Protein AF-W8WYP1-F1 (afdb_monomer)

Organism: Castellaniella defragrans (strain DSM 12143 / CCUG 39792 / 65Phen) (NCBI:txid1437824)

Foldseek 3Di:
DDDPPQPQLLVLLVVLLVVLLVLLVCLLDPHDRQLVVNVLSCVFLVVLSVCLCLVAQLVQLLVLDDDPVSVVSCVLSVVLVVLVVVLVVLCVPQQNVLSVVVNVVVVVCVPDVDDDDDDVVVVVNVVSSVSSNVSSVSSNVSSCSCSPPRSVSSVVRHDPVSSVVSSVSSVSSVVRD

Sequence (177 aa):
MSSPSSPDPLARLQAVHAGTRRRLQALAGAEASDPRAAIAWIEGPARIAHDILEQRLFPALIESMAGSDAVCLKGMTGGLARGRADLDRRWRQAVRPALEERADAAGRDARDARDTRGARDAHEACDAHETLAAWTGDYLDWLTRADEELLPMAARLLDDAALDELTADCARLDGAA

Secondary structure (DSSP, 8-state):
--PPPPPPHHHHHHHHHHHHHHHHHHHHSSS---HHHHHHHIIIIIHHHHHHIIIIIHHHHHHT--THHHHHHHHHHHHHHHHHHHHHHHIIIIIHHHHHHHHHHHHHHTT-------HHHHHHHHHHHHHHHHHHHHHHHHHHHIIIIIHHHHHHH--HHHHHHHHHHHGGGTTT-

Structure (mmCIF, N/CA/C/O backbone):
data_AF-W8WYP1-F1
#
_entry.id   AF-W8WYP1-F1
#
loop_
_atom_site.group_PDB
_atom_site.id
_atom_site.type_symbol
_atom_site.label_atom_id
_atom_site.label_alt_id
_atom_site.label_comp_id
_atom_site.label_asym_id
_atom_site.label_entity_id
_atom_site.label_seq_id
_atom_site.pdbx_PDB_ins_code
_atom_site.Cartn_x
_atom_site.Cartn_y
_atom_site.Cartn_z
_atom_site.occupancy
_atom_site.B_iso_or_equiv
_atom_site.auth_seq_id
_atom_site.auth_comp_id
_atom_site.auth_asym_id
_atom_site.auth_atom_id
_atom_site.pdbx_PDB_model_num
ATOM 1 N N . MET A 1 1 ? -7.651 -27.705 23.452 1.00 34.62 1 MET A N 1
ATOM 2 C CA . MET A 1 1 ? -7.021 -27.677 22.118 1.00 34.62 1 MET A CA 1
ATOM 3 C C . MET A 1 1 ? -6.821 -26.214 21.792 1.00 34.62 1 MET A C 1
ATOM 5 O O . MET A 1 1 ? -7.809 -25.536 21.560 1.00 34.62 1 MET A O 1
ATOM 9 N N . SER A 1 2 ? -5.601 -25.701 21.932 1.00 36.88 2 SER A N 1
ATOM 10 C CA . SER A 1 2 ? -5.310 -24.313 21.573 1.00 36.88 2 SER A CA 1
ATOM 11 C C . SER A 1 2 ? -5.341 -24.227 20.054 1.00 36.88 2 SER A C 1
ATOM 13 O O . SER A 1 2 ? -4.515 -24.860 19.396 1.00 36.88 2 SER A O 1
ATOM 15 N N . SER A 1 3 ? -6.329 -23.527 19.498 1.00 39.25 3 SER A N 1
ATOM 16 C CA . SER A 1 3 ? -6.280 -23.107 18.098 1.00 39.25 3 SER A CA 1
ATOM 17 C C . SER A 1 3 ? -4.951 -22.379 17.869 1.00 39.25 3 SER A C 1
ATOM 19 O O . SER A 1 3 ? -4.508 -21.677 18.784 1.00 39.25 3 SER A O 1
ATOM 21 N N . PRO A 1 4 ? -4.278 -22.550 16.717 1.00 44.22 4 PRO A N 1
ATOM 22 C CA . PRO A 1 4 ? -3.145 -21.694 16.399 1.00 44.22 4 PRO A CA 1
ATOM 23 C C . PRO A 1 4 ? -3.643 -20.251 16.487 1.00 44.22 4 PRO A C 1
ATOM 25 O O . PRO A 1 4 ? -4.625 -19.911 15.828 1.00 44.22 4 PRO A O 1
ATOM 28 N N . SER A 1 5 ? -3.039 -19.449 17.367 1.00 55.94 5 SER A N 1
ATOM 29 C CA . SER A 1 5 ? -3.351 -18.028 17.468 1.00 55.94 5 SER A CA 1
ATOM 30 C C . SER A 1 5 ? -3.227 -17.443 16.068 1.00 55.94 5 SER A C 1
ATOM 32 O O . SER A 1 5 ? -2.165 -17.566 15.450 1.00 55.94 5 SER A O 1
ATOM 34 N N . SER A 1 6 ? -4.320 -16.897 15.540 1.00 60.56 6 SER A N 1
ATOM 35 C CA . SER A 1 6 ? -4.295 -16.201 14.259 1.00 60.56 6 SER A CA 1
ATOM 36 C C . SER A 1 6 ? -3.165 -15.164 14.279 1.00 60.56 6 SER A C 1
ATOM 38 O O . SER A 1 6 ? -2.930 -14.551 15.324 1.00 60.56 6 SER A O 1
ATOM 40 N N . PRO A 1 7 ? -2.410 -15.004 13.178 1.00 71.50 7 PRO A N 1
ATOM 41 C CA . PRO A 1 7 ? -1.297 -14.066 13.150 1.00 71.50 7 PRO A CA 1
ATOM 42 C C . PRO A 1 7 ? -1.803 -12.649 13.433 1.00 71.50 7 PRO A C 1
ATOM 44 O O . PRO A 1 7 ? -2.830 -12.251 12.886 1.00 71.50 7 PRO A O 1
ATOM 47 N N . ASP A 1 8 ? -1.064 -11.909 14.265 1.00 89.75 8 ASP A N 1
ATOM 48 C CA . ASP A 1 8 ? -1.357 -10.517 14.621 1.00 89.75 8 ASP A CA 1
ATOM 49 C C . ASP A 1 8 ? -1.649 -9.687 13.351 1.00 89.75 8 ASP A C 1
ATOM 51 O O . ASP A 1 8 ? -0.794 -9.614 12.452 1.00 89.75 8 ASP A O 1
ATOM 55 N N . PRO A 1 9 ? -2.845 -9.078 13.240 1.00 93.50 9 PRO A N 1
ATOM 56 C CA . PRO A 1 9 ? -3.259 -8.365 12.038 1.00 93.50 9 PRO A CA 1
ATOM 57 C C . PRO A 1 9 ? -2.384 -7.143 11.749 1.00 93.50 9 PRO A C 1
ATOM 59 O O . PRO A 1 9 ? -2.126 -6.837 10.583 1.00 93.50 9 PRO A O 1
ATOM 62 N N . LEU A 1 10 ? -1.876 -6.464 12.781 1.00 94.81 10 LEU A N 1
ATOM 63 C CA . LEU A 1 10 ? -1.006 -5.303 12.606 1.00 94.81 10 LEU A CA 1
ATOM 64 C C . LEU A 1 10 ? 0.360 -5.742 12.074 1.00 94.81 10 LEU A C 1
ATOM 66 O O . LEU A 1 10 ? 0.845 -5.182 11.089 1.00 94.81 10 LEU A O 1
ATOM 70 N N . ALA A 1 11 ? 0.930 -6.809 12.640 1.00 94.00 11 ALA A N 1
ATOM 71 C CA . ALA A 1 11 ? 2.164 -7.409 12.133 1.00 94.00 11 ALA A CA 1
ATOM 72 C C . ALA A 1 11 ? 2.012 -7.895 10.680 1.00 94.00 11 ALA A C 1
ATOM 74 O O . ALA A 1 11 ? 2.938 -7.795 9.869 1.00 94.00 11 ALA A O 1
ATOM 75 N N . ARG A 1 12 ? 0.827 -8.392 10.317 1.00 94.19 12 ARG A N 1
ATOM 76 C CA . ARG A 1 12 ? 0.519 -8.835 8.956 1.00 94.19 12 ARG A CA 1
ATOM 77 C C . ARG A 1 12 ? 0.463 -7.677 7.956 1.00 94.19 12 ARG A C 1
ATOM 79 O O . ARG A 1 12 ? 1.039 -7.794 6.873 1.00 94.19 12 ARG A O 1
ATOM 86 N N . LEU A 1 13 ? -0.154 -6.553 8.318 1.00 96.12 13 LEU A N 1
ATOM 87 C CA . LEU A 1 13 ? -0.128 -5.331 7.504 1.00 96.12 13 LEU A CA 1
ATOM 88 C C . LEU A 1 13 ? 1.309 -4.809 7.334 1.00 96.12 13 LEU A C 1
ATOM 90 O O . LEU A 1 13 ? 1.740 -4.551 6.208 1.00 96.12 13 LEU A O 1
ATOM 94 N N . GLN A 1 14 ? 2.093 -4.777 8.417 1.00 96.00 14 GLN A N 1
ATOM 95 C CA . GLN A 1 14 ? 3.515 -4.407 8.373 1.00 96.00 14 GLN A CA 1
ATOM 96 C C . GLN A 1 14 ? 4.331 -5.327 7.456 1.00 96.00 14 GLN A C 1
ATOM 98 O O . GLN A 1 14 ? 5.209 -4.863 6.726 1.00 96.00 14 GLN A O 1
ATOM 103 N N . ALA A 1 15 ? 4.039 -6.630 7.432 1.00 95.81 15 ALA A N 1
ATOM 104 C CA . ALA A 1 15 ? 4.708 -7.566 6.532 1.00 95.81 15 ALA A CA 1
ATOM 105 C C . ALA A 1 15 ? 4.433 -7.241 5.052 1.00 95.81 15 ALA A C 1
ATOM 107 O O . ALA A 1 15 ? 5.354 -7.290 4.226 1.00 95.81 15 ALA A O 1
ATOM 108 N N . VAL A 1 16 ? 3.200 -6.848 4.708 1.00 97.00 16 VAL A N 1
ATOM 109 C CA . VAL A 1 16 ? 2.857 -6.387 3.351 1.00 97.00 16 VAL A CA 1
ATOM 110 C C . VAL A 1 16 ? 3.542 -5.058 3.034 1.00 97.00 16 VAL A C 1
ATOM 112 O O . VAL A 1 16 ? 4.088 -4.906 1.937 1.00 97.00 16 VAL A O 1
ATOM 115 N N . HIS A 1 17 ? 3.599 -4.118 3.980 1.00 97.38 17 HIS A N 1
ATOM 116 C CA . HIS A 1 17 ? 4.326 -2.856 3.816 1.00 97.38 17 HIS A CA 1
ATOM 117 C C . HIS A 1 17 ? 5.822 -3.088 3.577 1.00 97.38 17 HIS A C 1
ATOM 119 O O . HIS A 1 17 ? 6.388 -2.545 2.628 1.00 97.38 17 HIS A O 1
ATOM 125 N N . ALA A 1 18 ? 6.455 -3.980 4.341 1.00 96.62 18 ALA A N 1
ATOM 126 C CA . ALA A 1 18 ? 7.845 -4.379 4.137 1.00 96.62 18 ALA A CA 1
ATOM 127 C C . ALA A 1 18 ? 8.060 -5.046 2.766 1.00 96.62 18 ALA A C 1
ATOM 129 O O . ALA A 1 18 ? 9.025 -4.739 2.063 1.00 96.62 18 ALA A O 1
ATOM 130 N N . GLY A 1 19 ? 7.149 -5.932 2.352 1.00 95.75 19 GLY A N 1
ATOM 131 C CA . GLY A 1 19 ? 7.174 -6.551 1.025 1.00 95.75 19 GLY A CA 1
ATOM 132 C C . GLY A 1 19 ? 6.999 -5.549 -0.119 1.00 95.75 19 GLY A C 1
ATOM 133 O O . GLY A 1 19 ? 7.619 -5.713 -1.172 1.00 95.75 19 GLY A O 1
ATOM 134 N N . THR A 1 20 ? 6.201 -4.505 0.103 1.00 96.69 20 THR A N 1
ATOM 135 C CA . THR A 1 20 ? 5.990 -3.400 -0.838 1.00 96.69 20 THR A CA 1
ATOM 136 C C . THR A 1 20 ? 7.233 -2.523 -0.926 1.00 96.69 20 THR A C 1
ATOM 138 O O . THR A 1 20 ? 7.743 -2.310 -2.021 1.00 96.69 20 THR A O 1
ATOM 141 N N . ARG A 1 21 ? 7.798 -2.113 0.216 1.00 95.94 21 ARG A N 1
ATOM 142 C CA . ARG A 1 21 ? 9.035 -1.325 0.310 1.00 95.94 21 ARG A CA 1
ATOM 143 C C . ARG A 1 21 ? 10.189 -1.979 -0.449 1.00 95.94 21 ARG A C 1
ATOM 145 O O . ARG A 1 21 ? 10.797 -1.321 -1.286 1.00 95.94 21 ARG A O 1
ATOM 152 N N . ARG A 1 22 ? 10.427 -3.282 -0.245 1.00 93.88 22 ARG A N 1
ATOM 153 C CA . ARG A 1 22 ? 11.475 -4.026 -0.975 1.00 93.88 22 ARG A CA 1
ATOM 154 C C . ARG A 1 22 ? 11.289 -3.969 -2.493 1.00 93.88 22 ARG A C 1
ATOM 156 O O . ARG A 1 22 ? 12.248 -3.747 -3.221 1.00 93.88 22 ARG A O 1
ATOM 163 N N . ARG A 1 23 ? 10.058 -4.155 -2.978 1.00 93.06 23 ARG A N 1
ATOM 164 C CA . ARG A 1 23 ? 9.757 -4.135 -4.420 1.00 93.06 23 ARG A CA 1
ATOM 165 C C . ARG A 1 23 ? 9.889 -2.743 -5.020 1.00 93.06 23 ARG A C 1
ATOM 167 O O . ARG A 1 23 ? 10.435 -2.608 -6.107 1.00 93.06 23 ARG A O 1
ATOM 174 N N . LEU A 1 24 ? 9.427 -1.720 -4.308 1.00 92.38 24 LEU A N 1
ATOM 175 C CA . LEU A 1 24 ? 9.575 -0.327 -4.717 1.00 92.38 24 LEU A CA 1
ATOM 176 C C . LEU A 1 24 ? 11.049 0.087 -4.789 1.00 92.38 24 LEU A C 1
ATOM 178 O O . LEU A 1 24 ? 11.478 0.668 -5.779 1.00 92.38 24 LEU A O 1
ATOM 182 N N . GLN A 1 25 ? 11.851 -0.293 -3.793 1.00 90.31 25 GLN A N 1
ATOM 183 C CA . GLN A 1 25 ? 13.296 -0.057 -3.801 1.00 90.31 25 GLN A CA 1
ATOM 184 C C . GLN A 1 25 ? 13.986 -0.761 -4.978 1.00 90.31 25 GLN A C 1
ATOM 186 O O . GLN A 1 25 ? 14.809 -0.145 -5.649 1.00 90.31 25 GLN A O 1
ATOM 191 N N . ALA A 1 26 ? 13.600 -2.004 -5.287 1.00 88.25 26 ALA A N 1
ATOM 192 C CA . ALA A 1 26 ? 14.109 -2.716 -6.459 1.00 88.25 26 ALA A CA 1
ATOM 193 C C . ALA A 1 26 ? 13.690 -2.057 -7.790 1.00 88.25 26 ALA A C 1
ATOM 195 O O . ALA A 1 26 ? 14.453 -2.089 -8.747 1.00 88.25 26 ALA A O 1
ATOM 196 N N . LEU A 1 27 ? 12.499 -1.446 -7.866 1.00 83.31 27 LEU A N 1
ATOM 197 C CA . LEU A 1 27 ? 12.027 -0.723 -9.059 1.00 83.31 27 LEU A CA 1
ATOM 198 C C . LEU A 1 27 ? 12.742 0.612 -9.289 1.00 83.31 27 LEU A C 1
ATOM 200 O O . LEU A 1 27 ? 12.954 0.985 -10.444 1.00 83.31 27 LEU A O 1
ATOM 204 N N . ALA A 1 28 ? 13.053 1.335 -8.210 1.00 79.75 28 ALA A N 1
ATOM 205 C CA . ALA A 1 28 ? 13.766 2.611 -8.262 1.00 79.75 28 ALA A CA 1
ATOM 206 C C . ALA A 1 28 ? 15.282 2.432 -8.445 1.00 79.75 28 ALA A C 1
ATOM 208 O O . ALA A 1 28 ? 15.944 3.305 -9.003 1.00 79.75 28 ALA A O 1
ATOM 209 N N . GLY A 1 29 ? 15.836 1.310 -7.978 1.00 73.94 29 GLY A N 1
ATOM 210 C CA . GLY A 1 29 ? 17.233 0.949 -8.190 1.00 73.94 29 GLY A CA 1
ATOM 211 C C . GLY A 1 29 ? 17.525 0.438 -9.605 1.00 73.94 29 GLY A C 1
ATOM 212 O O . GLY A 1 29 ? 16.633 0.187 -10.411 1.00 73.94 29 GLY A O 1
ATOM 213 N N . ALA A 1 30 ? 18.810 0.223 -9.890 1.00 60.75 30 ALA A N 1
ATOM 214 C CA . ALA A 1 30 ? 19.270 -0.478 -11.094 1.00 60.75 30 ALA A CA 1
ATOM 215 C C . ALA A 1 30 ? 19.202 -2.015 -10.952 1.00 60.75 30 ALA A C 1
ATOM 217 O O . ALA A 1 30 ? 19.756 -2.739 -11.781 1.00 60.75 30 ALA A O 1
ATOM 218 N N . GLU A 1 31 ? 18.570 -2.524 -9.889 1.00 64.38 31 GLU A N 1
ATOM 219 C CA . GLU A 1 31 ? 18.334 -3.956 -9.743 1.00 64.38 31 GLU A CA 1
ATOM 220 C C . GLU A 1 31 ? 17.307 -4.430 -10.778 1.00 64.38 31 GLU A C 1
ATOM 222 O O . GLU A 1 31 ? 16.362 -3.722 -11.134 1.00 64.38 31 GLU A O 1
ATOM 227 N N . ALA A 1 32 ? 17.490 -5.654 -11.274 1.00 64.12 32 ALA A N 1
ATOM 228 C CA . ALA A 1 32 ? 16.557 -6.268 -12.207 1.00 64.12 32 ALA A CA 1
ATOM 229 C C . ALA A 1 32 ? 15.259 -6.648 -11.474 1.00 64.12 32 ALA A C 1
ATOM 231 O O . ALA A 1 32 ? 15.098 -7.769 -10.998 1.00 64.12 32 ALA A O 1
ATOM 232 N N . SER A 1 33 ? 14.335 -5.698 -11.371 1.00 77.12 33 SER A N 1
ATOM 233 C CA . SER A 1 33 ? 12.962 -5.950 -10.940 1.00 77.12 33 SER A CA 1
ATOM 234 C C . SER A 1 33 ? 12.113 -6.376 -12.139 1.00 77.12 33 SER A C 1
ATOM 236 O O . SER A 1 33 ? 12.155 -5.717 -13.178 1.00 77.12 33 SER A O 1
ATOM 238 N N . ASP A 1 34 ? 11.339 -7.459 -12.005 1.00 87.44 34 ASP A N 1
ATOM 239 C CA . ASP A 1 34 ? 10.324 -7.838 -12.995 1.00 87.44 34 ASP A CA 1
ATOM 240 C C . ASP A 1 34 ? 9.147 -6.844 -12.925 1.00 87.44 34 ASP A C 1
ATOM 242 O O . ASP A 1 34 ? 8.397 -6.855 -11.937 1.00 87.44 34 ASP A O 1
ATOM 246 N N . PRO A 1 35 ? 8.936 -5.998 -13.957 1.00 88.81 35 PRO A N 1
ATOM 247 C CA . PRO A 1 35 ? 7.865 -5.009 -13.939 1.00 88.81 35 PRO A CA 1
ATOM 248 C C . PRO A 1 35 ? 6.474 -5.648 -13.819 1.00 88.81 35 PRO A C 1
ATOM 250 O O . PRO A 1 35 ? 5.583 -5.053 -13.214 1.00 88.81 35 PRO A O 1
ATOM 253 N N . ARG A 1 36 ? 6.273 -6.874 -14.329 1.00 91.25 36 ARG A N 1
ATOM 254 C CA . ARG A 1 36 ? 4.976 -7.567 -14.232 1.00 91.25 36 ARG A CA 1
ATOM 255 C C . ARG A 1 36 ? 4.698 -8.039 -12.812 1.00 91.25 36 ARG A C 1
ATOM 257 O O . ARG A 1 36 ? 3.593 -7.833 -12.312 1.00 91.25 36 ARG A O 1
ATOM 264 N N . ALA A 1 37 ? 5.696 -8.609 -12.139 1.00 91.88 37 ALA A N 1
ATOM 265 C CA . ALA A 1 37 ? 5.581 -8.978 -10.730 1.00 91.88 37 ALA A CA 1
ATOM 266 C C . ALA A 1 37 ? 5.333 -7.753 -9.832 1.00 91.88 37 ALA A C 1
ATOM 268 O O . ALA A 1 37 ? 4.557 -7.829 -8.877 1.00 91.88 37 ALA A O 1
ATOM 269 N N . ALA A 1 38 ? 5.956 -6.614 -10.146 1.00 92.00 38 ALA A N 1
ATOM 270 C CA . ALA A 1 38 ? 5.700 -5.350 -9.463 1.00 92.00 38 ALA A CA 1
ATOM 271 C C . ALA A 1 38 ? 4.249 -4.874 -9.632 1.00 92.00 38 ALA A C 1
ATOM 273 O O . ALA A 1 38 ? 3.595 -4.572 -8.633 1.00 92.00 38 ALA A O 1
ATOM 274 N N . ILE A 1 39 ? 3.733 -4.856 -10.866 1.00 94.69 39 ILE A N 1
ATOM 275 C CA . ILE A 1 39 ? 2.336 -4.494 -11.153 1.00 94.69 39 ILE A CA 1
ATOM 276 C C . ILE A 1 39 ? 1.379 -5.398 -10.371 1.00 94.69 39 ILE A C 1
ATOM 278 O O . ILE A 1 39 ? 0.529 -4.895 -9.636 1.00 94.69 39 ILE A O 1
ATOM 282 N N . ALA A 1 40 ? 1.558 -6.720 -10.457 1.00 95.50 40 ALA A N 1
ATOM 283 C CA . ALA A 1 40 ? 0.705 -7.683 -9.762 1.00 95.50 40 ALA A CA 1
ATOM 284 C C . ALA A 1 40 ? 0.706 -7.476 -8.237 1.00 95.50 40 ALA A C 1
ATOM 286 O O . ALA A 1 40 ? -0.345 -7.543 -7.599 1.00 95.50 40 ALA A O 1
ATOM 287 N N . TRP A 1 41 ? 1.864 -7.164 -7.644 1.00 95.88 41 TRP A N 1
ATOM 288 C CA . TRP A 1 41 ? 1.962 -6.890 -6.210 1.00 95.88 41 TRP A CA 1
ATOM 289 C C . TRP A 1 41 ? 1.225 -5.609 -5.794 1.00 95.88 41 TRP A C 1
ATOM 291 O O . TRP A 1 41 ? 0.514 -5.604 -4.786 1.00 95.88 41 TRP A O 1
ATOM 301 N N . ILE A 1 42 ? 1.394 -4.523 -6.559 1.00 95.94 42 ILE A N 1
ATOM 302 C CA . ILE A 1 42 ? 0.766 -3.227 -6.267 1.00 95.94 42 ILE A CA 1
ATOM 303 C C . ILE A 1 42 ? -0.759 -3.305 -6.426 1.00 95.94 42 ILE A C 1
ATOM 305 O O . ILE A 1 42 ? -1.490 -2.777 -5.589 1.00 95.94 42 ILE A O 1
ATOM 309 N N . GLU A 1 43 ? -1.251 -4.002 -7.453 1.00 96.19 43 GLU A N 1
ATOM 310 C CA . GLU A 1 43 ? -2.690 -4.140 -7.725 1.00 96.19 43 GLU A CA 1
ATOM 311 C C . GLU A 1 43 ? -3.387 -5.221 -6.877 1.00 96.19 43 GLU A C 1
ATOM 313 O O . GLU A 1 43 ? -4.619 -5.198 -6.745 1.00 96.19 43 GLU A O 1
ATOM 318 N N . GLY A 1 44 ? -2.614 -6.142 -6.295 1.00 96.31 44 GLY A N 1
ATOM 319 C CA . GLY A 1 44 ? -3.074 -7.222 -5.425 1.00 96.31 44 GLY A CA 1
ATOM 320 C C . GLY A 1 44 ? -2.775 -6.950 -3.943 1.00 96.31 44 GLY A C 1
ATOM 321 O O . GLY A 1 44 ? -3.453 -6.106 -3.349 1.00 96.31 44 GLY A O 1
ATOM 322 N N . PRO A 1 45 ? -1.792 -7.638 -3.323 1.00 96.50 45 PRO A N 1
ATOM 323 C CA . PRO A 1 45 ? -1.513 -7.555 -1.887 1.00 96.50 45 PRO A CA 1
ATOM 324 C C . PRO A 1 45 ? -1.422 -6.137 -1.322 1.00 96.50 45 PRO A C 1
ATOM 326 O O . PRO A 1 45 ? -2.026 -5.859 -0.287 1.00 96.50 45 PRO A O 1
ATOM 329 N N . ALA A 1 46 ? -0.701 -5.230 -1.992 1.00 96.94 46 ALA A N 1
ATOM 330 C CA . ALA A 1 46 ? -0.531 -3.871 -1.485 1.00 96.94 46 ALA A CA 1
ATOM 331 C C . ALA A 1 46 ? -1.863 -3.109 -1.473 1.00 96.94 46 ALA A C 1
ATOM 333 O O . ALA A 1 46 ? -2.204 -2.490 -0.469 1.00 96.94 46 ALA A O 1
ATOM 334 N N . ARG A 1 47 ? -2.653 -3.199 -2.551 1.00 96.50 47 ARG A N 1
ATOM 335 C CA . ARG A 1 47 ? -3.983 -2.581 -2.607 1.00 96.50 47 ARG A CA 1
ATOM 336 C C . ARG A 1 47 ? -4.922 -3.141 -1.542 1.00 96.50 47 ARG A C 1
ATOM 338 O O . ARG A 1 47 ? -5.583 -2.354 -0.878 1.00 96.50 47 ARG A O 1
ATOM 345 N N . ILE A 1 48 ? -4.937 -4.459 -1.337 1.00 96.94 48 ILE A N 1
ATOM 346 C CA . ILE A 1 48 ? -5.773 -5.086 -0.302 1.00 96.94 48 ILE A CA 1
ATOM 347 C C . ILE A 1 48 ? -5.386 -4.582 1.094 1.00 96.94 48 ILE A C 1
ATOM 349 O O . ILE A 1 48 ? -6.272 -4.273 1.886 1.00 96.94 48 ILE A O 1
ATOM 353 N N . ALA A 1 49 ? -4.088 -4.461 1.398 1.00 96.81 49 ALA A N 1
ATOM 354 C CA . ALA A 1 49 ? -3.637 -3.911 2.677 1.00 96.81 49 ALA A CA 1
ATOM 355 C C . ALA A 1 49 ? -4.111 -2.462 2.873 1.00 96.81 49 ALA A C 1
ATOM 357 O O . ALA A 1 49 ? -4.626 -2.127 3.9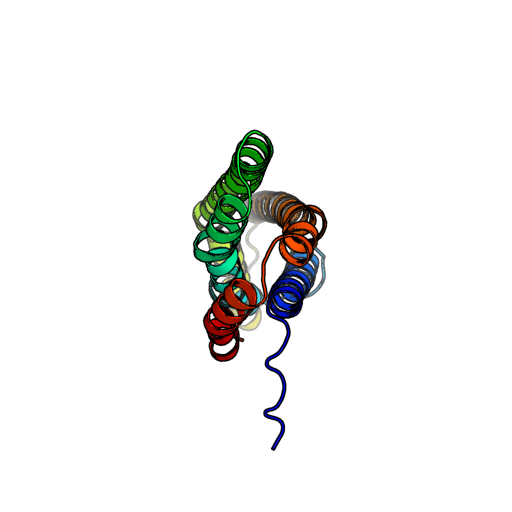36 1.00 96.81 49 ALA A O 1
ATOM 358 N N . HIS A 1 50 ? -4.031 -1.627 1.837 1.00 95.69 50 HIS A N 1
ATOM 359 C CA . HIS A 1 50 ? -4.521 -0.244 1.897 1.00 95.69 50 HIS A CA 1
ATOM 360 C C . HIS A 1 50 ? -6.033 -0.160 2.084 1.00 95.69 50 HIS A C 1
ATOM 362 O O . HIS A 1 50 ? -6.506 0.637 2.888 1.00 95.69 50 HIS A O 1
ATOM 368 N N . ASP A 1 51 ? -6.788 -1.022 1.404 1.00 96.75 51 ASP A N 1
ATOM 369 C CA . ASP A 1 51 ? -8.238 -1.104 1.573 1.00 96.75 51 ASP A CA 1
ATOM 370 C C . ASP A 1 51 ? -8.606 -1.518 3.007 1.00 96.75 51 ASP A C 1
ATOM 372 O O . ASP A 1 51 ? -9.558 -0.983 3.572 1.00 96.75 51 ASP A O 1
ATOM 376 N N . ILE A 1 52 ? -7.848 -2.432 3.627 1.00 96.88 52 ILE A N 1
ATOM 377 C CA . ILE A 1 52 ? -8.016 -2.786 5.047 1.00 96.88 52 ILE A CA 1
ATOM 378 C C . ILE A 1 52 ? -7.772 -1.559 5.935 1.00 96.88 52 ILE A C 1
ATOM 380 O O . ILE A 1 52 ? -8.580 -1.273 6.820 1.00 96.88 52 ILE A O 1
ATOM 384 N N . LEU A 1 53 ? -6.695 -0.807 5.689 1.00 96.75 53 LEU A N 1
ATOM 385 C CA . LEU A 1 53 ? -6.400 0.404 6.453 1.00 96.75 53 LEU A CA 1
ATOM 386 C C . LEU A 1 53 ? -7.555 1.413 6.367 1.00 96.75 53 LEU A C 1
ATOM 388 O O . LEU A 1 53 ? -8.079 1.845 7.392 1.00 96.75 53 LEU A O 1
ATOM 392 N N . GLU A 1 54 ? -7.991 1.749 5.156 1.00 96.81 54 GLU A N 1
ATOM 393 C CA . GLU A 1 54 ? -8.987 2.798 4.934 1.00 96.81 54 GLU A CA 1
ATOM 394 C C . GLU A 1 54 ? -10.404 2.395 5.355 1.00 96.81 54 GLU A C 1
ATOM 396 O O . GLU A 1 54 ? -11.131 3.213 5.919 1.00 96.81 54 GLU A O 1
ATOM 401 N N . GLN A 1 55 ? -10.811 1.151 5.093 1.00 95.88 55 GLN A N 1
ATOM 402 C CA . GLN A 1 55 ? -12.194 0.711 5.308 1.00 95.88 55 GLN A CA 1
ATOM 403 C C . GLN A 1 55 ? -12.436 0.154 6.710 1.00 95.88 55 GLN A C 1
ATOM 405 O O . GLN A 1 55 ? -13.589 0.082 7.134 1.00 95.88 55 GLN A O 1
ATOM 410 N N . ARG A 1 56 ? -11.379 -0.267 7.417 1.00 95.25 56 ARG A N 1
ATOM 411 C CA . ARG A 1 56 ? -11.492 -0.937 8.722 1.00 95.25 56 ARG A CA 1
ATOM 412 C C . ARG A 1 56 ? -10.700 -0.238 9.801 1.00 95.25 56 ARG A C 1
ATOM 414 O O . ARG A 1 56 ? -11.275 0.177 10.802 1.00 95.25 56 ARG A O 1
ATOM 421 N N . LEU A 1 57 ? -9.400 -0.055 9.581 1.00 95.88 57 LEU A N 1
ATOM 422 C CA . LEU A 1 57 ? -8.535 0.468 10.630 1.00 95.88 57 LEU A CA 1
ATOM 423 C C . LEU A 1 57 ? -8.844 1.933 10.959 1.00 95.88 57 LEU A C 1
ATOM 425 O O . LEU A 1 57 ? -8.922 2.298 12.130 1.00 95.88 57 LEU A O 1
ATOM 429 N N . PHE A 1 58 ? -9.026 2.781 9.943 1.00 96.12 58 PHE A N 1
ATOM 430 C CA . PHE A 1 58 ? -9.263 4.209 10.166 1.00 96.12 58 PHE A CA 1
ATOM 431 C C . PHE A 1 58 ? -10.588 4.465 10.902 1.00 96.12 58 PHE A C 1
ATOM 433 O O . PHE A 1 58 ? -10.556 5.230 11.869 1.00 96.12 58 PHE A O 1
ATOM 440 N N . PRO A 1 59 ? -11.730 3.849 10.519 1.00 94.50 59 PRO A N 1
ATOM 441 C CA . PRO A 1 59 ? -12.964 3.960 11.295 1.00 94.50 59 PRO A CA 1
ATOM 442 C C . PRO A 1 59 ? -12.804 3.477 12.738 1.00 94.50 59 PRO A C 1
ATOM 444 O O . PRO A 1 59 ? -13.134 4.230 13.650 1.00 94.50 59 PRO A O 1
ATOM 447 N N . ALA A 1 60 ? -12.211 2.296 12.949 1.00 94.31 60 ALA A N 1
ATOM 448 C CA . ALA A 1 60 ? -12.039 1.727 14.286 1.00 94.31 60 ALA A CA 1
ATOM 449 C C . ALA A 1 60 ? -11.216 2.644 15.211 1.00 94.31 60 ALA A C 1
ATOM 451 O O . ALA A 1 60 ? -11.598 2.882 16.353 1.00 94.31 60 ALA A O 1
ATOM 452 N N . LEU A 1 61 ? -10.135 3.243 14.698 1.00 93.94 61 LEU A N 1
ATOM 453 C CA . LEU A 1 61 ? -9.333 4.229 15.432 1.00 93.94 61 LEU A CA 1
ATOM 454 C C . LEU A 1 61 ? -10.115 5.498 15.792 1.00 93.94 61 LEU A C 1
ATOM 456 O O . LEU A 1 61 ? -9.924 6.081 16.857 1.00 93.94 61 LEU A O 1
ATOM 460 N N . ILE A 1 62 ? -10.964 5.978 14.885 1.00 93.19 62 ILE A N 1
ATOM 461 C CA . ILE A 1 62 ? -11.775 7.173 15.133 1.00 93.19 62 ILE A CA 1
ATOM 462 C C . ILE A 1 62 ? -12.844 6.879 16.189 1.00 93.19 62 ILE A C 1
ATOM 464 O O . ILE A 1 62 ? -13.123 7.743 17.016 1.00 93.19 62 ILE A O 1
ATOM 468 N N . GLU A 1 63 ? -13.438 5.688 16.148 1.00 91.19 63 GLU A N 1
ATOM 469 C CA . GLU A 1 63 ? -14.475 5.239 17.078 1.00 91.19 63 GLU A CA 1
ATOM 470 C C . GLU A 1 63 ? -13.919 4.918 18.470 1.00 91.19 63 GLU A C 1
ATOM 472 O O . GLU A 1 63 ? -14.609 5.144 19.464 1.00 91.19 63 GLU A O 1
ATOM 477 N N . SER A 1 64 ? -12.657 4.485 18.567 1.00 88.94 64 SER A N 1
ATOM 478 C CA . SER A 1 64 ? -11.993 4.198 19.844 1.00 88.94 64 SER A CA 1
ATOM 479 C C . SER A 1 64 ? -11.677 5.452 20.674 1.00 88.94 64 SER A C 1
ATOM 481 O O . SER A 1 64 ? -11.267 5.337 21.828 1.00 88.94 64 SER A O 1
ATOM 483 N N . MET A 1 65 ? -11.847 6.657 20.115 1.00 86.44 65 MET A N 1
ATOM 484 C CA . MET A 1 65 ? -11.547 7.929 20.780 1.00 86.44 65 MET A CA 1
ATOM 485 C C . MET A 1 65 ? -12.747 8.884 20.760 1.00 86.44 65 MET A C 1
ATOM 487 O O . MET A 1 65 ? -13.504 8.962 19.796 1.00 86.44 65 MET A O 1
ATOM 491 N N . ALA A 1 66 ? -12.882 9.702 21.806 1.00 74.94 66 ALA A N 1
ATOM 492 C 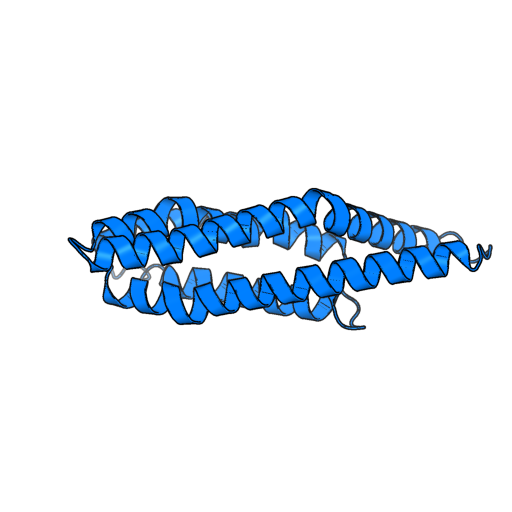CA . ALA A 1 66 ? -13.875 10.774 21.879 1.00 74.94 66 ALA A CA 1
ATOM 493 C C . ALA A 1 66 ? -13.204 12.152 22.018 1.00 74.94 66 ALA A C 1
ATOM 495 O O . ALA A 1 66 ? -12.113 12.286 22.566 1.00 74.94 66 ALA A O 1
ATOM 496 N N . GLY A 1 67 ? -13.873 13.209 21.548 1.00 75.88 67 GLY A N 1
ATOM 497 C CA . GLY A 1 67 ? -13.413 14.589 21.739 1.00 75.88 67 GLY A CA 1
ATOM 498 C C . GLY A 1 67 ? -12.247 15.002 20.830 1.00 75.88 67 GLY A C 1
ATOM 499 O O . GLY A 1 67 ? -12.257 14.732 19.630 1.00 75.88 67 GLY A O 1
ATOM 500 N N . SER A 1 68 ? -11.269 15.726 21.386 1.00 71.56 68 SER A N 1
ATOM 501 C CA . SER A 1 68 ? -10.169 16.350 20.627 1.00 71.56 68 SER A CA 1
ATOM 502 C C . SER A 1 68 ? -9.282 15.332 19.904 1.00 71.56 68 SER A C 1
ATOM 504 O O . SER A 1 68 ? -8.845 15.573 18.778 1.00 71.56 68 SER A O 1
ATOM 506 N N . ASP A 1 69 ? -9.059 14.171 20.513 1.00 83.81 69 ASP A N 1
ATOM 507 C CA . ASP A 1 69 ? -8.199 13.135 19.942 1.00 83.81 69 ASP A CA 1
ATOM 508 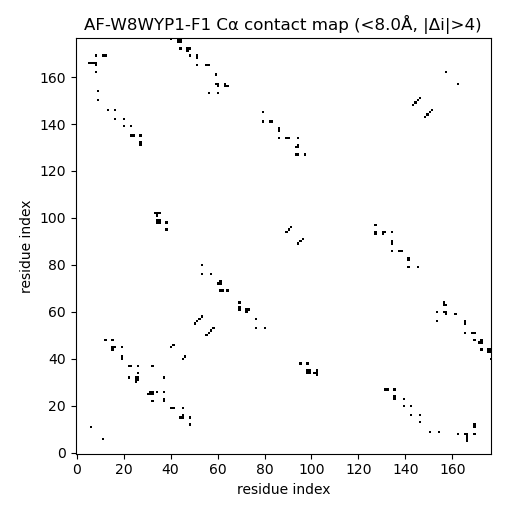C C . ASP A 1 69 ? -8.822 12.495 18.698 1.00 83.81 69 ASP A C 1
ATOM 510 O O . ASP A 1 69 ? -8.125 12.228 17.720 1.00 83.81 69 ASP A O 1
ATOM 514 N N . ALA A 1 70 ? -10.153 12.364 18.666 1.00 85.62 70 ALA A N 1
ATOM 515 C CA . ALA A 1 70 ? -10.873 11.904 17.482 1.00 85.62 70 ALA A CA 1
ATOM 516 C C . ALA A 1 70 ? -10.733 12.886 16.303 1.00 85.62 70 ALA A C 1
ATOM 518 O O . ALA A 1 70 ? -10.708 12.470 15.145 1.00 85.62 70 ALA A O 1
ATOM 519 N N . VAL A 1 71 ? -10.622 14.195 16.566 1.00 87.50 71 VAL A N 1
ATOM 520 C CA . VAL A 1 71 ? -10.375 15.205 15.519 1.00 87.50 71 VAL A CA 1
ATOM 521 C C . VAL A 1 71 ? -8.949 15.092 14.982 1.00 87.50 71 VAL A C 1
ATOM 523 O O . VAL A 1 71 ? -8.760 15.109 13.765 1.00 87.50 71 VAL A O 1
ATOM 526 N N . CYS A 1 72 ? -7.961 14.934 15.867 1.00 89.94 72 CYS A N 1
ATOM 527 C CA . CYS A 1 72 ? -6.568 14.711 15.476 1.00 89.94 72 CYS A CA 1
ATOM 528 C C . CYS A 1 72 ? -6.435 13.457 14.593 1.00 89.94 72 CYS A C 1
ATOM 530 O O . CYS A 1 72 ? -5.879 13.524 13.493 1.00 89.94 72 CYS A O 1
ATOM 532 N N . LEU A 1 73 ? -7.051 12.347 15.016 1.00 92.81 73 LEU A N 1
ATOM 533 C CA . LEU A 1 73 ? -7.079 11.092 14.266 1.00 92.81 73 LEU A CA 1
ATOM 534 C C . LEU A 1 73 ? -7.746 11.239 12.899 1.00 92.81 73 LEU A C 1
ATOM 536 O O . LEU A 1 73 ? -7.170 10.805 11.908 1.00 92.81 73 LEU A O 1
ATOM 540 N N . LYS A 1 74 ? -8.898 11.916 12.806 1.00 93.12 74 LYS A N 1
ATOM 541 C CA . LYS A 1 74 ? -9.545 12.230 11.515 1.00 93.12 74 LYS A CA 1
ATOM 542 C C . LYS A 1 74 ? -8.635 13.030 10.582 1.00 93.12 74 LYS A C 1
ATOM 544 O O . LYS A 1 74 ? -8.636 12.805 9.372 1.00 93.12 74 LYS A O 1
ATOM 549 N N . GLY A 1 75 ? -7.865 13.974 11.125 1.00 94.38 75 GLY A N 1
ATOM 550 C CA . GLY A 1 75 ? -6.888 14.746 10.359 1.00 94.38 75 GLY A CA 1
ATOM 551 C C . GLY A 1 75 ? -5.771 13.866 9.794 1.00 94.38 75 GLY A C 1
ATOM 552 O O . GLY A 1 75 ? -5.465 13.954 8.602 1.00 94.38 75 GLY A O 1
ATOM 553 N N . MET A 1 76 ? -5.206 12.995 10.635 1.00 94.50 76 MET A N 1
ATOM 554 C CA . MET A 1 76 ? -4.145 12.056 10.267 1.00 94.50 76 MET A CA 1
ATOM 555 C C . MET A 1 76 ? -4.619 11.026 9.233 1.00 94.50 76 MET A C 1
ATOM 557 O O . MET A 1 76 ? -4.038 10.940 8.149 1.00 94.50 76 MET A O 1
ATOM 561 N N . THR A 1 77 ? -5.696 10.292 9.523 1.00 96.50 77 THR A N 1
ATOM 562 C CA . THR A 1 77 ? -6.245 9.264 8.623 1.00 96.50 77 THR A CA 1
ATOM 563 C C . THR A 1 77 ? -6.750 9.875 7.319 1.00 96.50 77 THR A C 1
ATOM 565 O O . THR A 1 77 ? -6.490 9.338 6.245 1.00 96.50 77 THR A O 1
ATOM 568 N N . GLY A 1 78 ? -7.361 11.064 7.364 1.00 97.19 78 GLY A N 1
ATOM 569 C CA . GLY A 1 78 ? -7.729 11.808 6.160 1.00 97.19 78 GLY A CA 1
ATOM 570 C C . GLY A 1 78 ? -6.519 12.241 5.322 1.00 97.19 78 GLY A C 1
ATOM 571 O O . GLY A 1 78 ? -6.610 12.296 4.096 1.00 97.19 78 GLY A O 1
ATOM 572 N N . GLY A 1 79 ? -5.381 12.545 5.953 1.00 97.38 79 GLY A N 1
ATOM 573 C CA . GLY A 1 79 ? -4.117 12.813 5.264 1.00 97.38 79 GLY A CA 1
ATOM 574 C C . GLY A 1 79 ? -3.581 11.581 4.536 1.00 97.38 79 GLY A C 1
ATOM 575 O O . GLY A 1 79 ? -3.264 11.671 3.350 1.00 97.38 79 GLY A O 1
ATOM 576 N N . LEU A 1 80 ? -3.557 10.431 5.215 1.00 97.56 80 LEU A N 1
ATOM 577 C CA . LEU A 1 80 ? -3.153 9.152 4.626 1.00 97.56 80 LEU A CA 1
ATOM 578 C C . LEU A 1 80 ? -4.072 8.743 3.467 1.00 97.56 80 LEU A C 1
ATOM 580 O O . LEU A 1 80 ? -3.561 8.422 2.398 1.00 97.56 80 LEU A O 1
ATOM 584 N N . ALA A 1 81 ? -5.395 8.841 3.622 1.00 97.94 81 ALA A N 1
ATOM 585 C CA . ALA A 1 81 ? -6.352 8.522 2.557 1.00 97.94 81 ALA A CA 1
ATOM 586 C C . ALA A 1 81 ? -6.164 9.418 1.317 1.00 97.94 81 ALA A C 1
ATOM 588 O O . ALA A 1 81 ? -6.132 8.940 0.184 1.00 97.94 81 ALA A O 1
ATOM 589 N N . ARG A 1 82 ? -5.961 10.732 1.508 1.00 98.31 82 ARG A N 1
ATOM 590 C CA . ARG A 1 82 ? -5.661 11.648 0.390 1.00 98.31 82 ARG A CA 1
ATOM 591 C C . ARG A 1 82 ? -4.337 11.313 -0.292 1.00 98.31 82 ARG A C 1
ATOM 593 O O . ARG A 1 82 ? -4.282 11.318 -1.519 1.00 98.31 82 ARG A O 1
ATOM 600 N N . GLY A 1 83 ? -3.295 11.017 0.488 1.00 97.75 83 GLY A N 1
ATOM 601 C CA . GLY A 1 83 ? -1.999 10.595 -0.044 1.00 97.75 83 GLY A CA 1
ATOM 602 C C . GLY A 1 83 ? -2.116 9.315 -0.869 1.00 97.75 83 GLY A C 1
ATOM 603 O O . GLY A 1 83 ? -1.630 9.254 -1.995 1.00 97.75 83 GLY A O 1
ATOM 604 N N . ARG A 1 84 ? -2.858 8.322 -0.369 1.00 97.19 84 ARG A N 1
ATOM 605 C CA . ARG A 1 84 ? -3.091 7.062 -1.076 1.00 97.19 84 ARG A CA 1
ATOM 606 C C . ARG A 1 84 ? -3.879 7.258 -2.370 1.00 97.19 84 ARG A C 1
ATOM 608 O O . ARG A 1 84 ? -3.494 6.698 -3.396 1.00 97.19 84 ARG A O 1
ATOM 615 N N . ALA A 1 85 ? -4.926 8.084 -2.353 1.00 98.06 85 ALA A N 1
ATOM 616 C CA . ALA A 1 85 ? -5.706 8.412 -3.546 1.00 98.06 85 ALA A CA 1
ATOM 617 C C . ALA A 1 85 ? -4.862 9.114 -4.627 1.00 98.06 85 ALA A C 1
ATOM 619 O O . ALA A 1 85 ? -5.018 8.835 -5.818 1.00 98.06 85 ALA A O 1
ATOM 620 N N . ASP A 1 86 ? -3.946 10.000 -4.230 1.00 98.25 86 ASP A N 1
ATOM 621 C CA . ASP A 1 86 ? -2.995 10.624 -5.150 1.00 98.25 86 ASP A CA 1
ATOM 622 C C . ASP A 1 86 ? -1.993 9.609 -5.732 1.00 98.25 86 ASP A C 1
ATOM 624 O O . ASP A 1 86 ? -1.812 9.564 -6.953 1.00 98.25 86 ASP A O 1
ATOM 628 N N . LEU A 1 87 ? -1.415 8.739 -4.896 1.00 98.12 87 LEU A N 1
ATOM 629 C CA . LEU A 1 87 ? -0.540 7.652 -5.351 1.00 98.12 87 LEU A CA 1
ATOM 630 C C . LEU A 1 87 ? -1.253 6.732 -6.347 1.00 98.12 87 LEU A C 1
ATOM 632 O O . LEU A 1 87 ? -0.667 6.358 -7.361 1.00 98.12 87 LEU A O 1
ATOM 636 N N . ASP A 1 88 ? -2.515 6.387 -6.092 1.00 98.06 88 ASP A N 1
ATOM 637 C CA . ASP A 1 88 ? -3.322 5.521 -6.957 1.00 98.06 88 ASP A CA 1
ATOM 638 C C . ASP A 1 88 ? -3.705 6.198 -8.285 1.00 98.06 88 ASP A C 1
ATOM 640 O O . ASP A 1 88 ? -3.762 5.564 -9.343 1.00 98.06 88 ASP A O 1
ATOM 644 N N . ARG A 1 89 ? -3.935 7.515 -8.263 1.00 98.31 89 ARG A N 1
ATOM 645 C CA . ARG A 1 89 ? -4.117 8.311 -9.481 1.00 98.31 89 ARG A CA 1
ATOM 646 C C . ARG A 1 89 ? -2.846 8.308 -10.329 1.00 98.31 89 ARG A C 1
ATOM 648 O O . ARG A 1 89 ? -2.916 7.958 -11.505 1.00 98.31 89 ARG A O 1
ATOM 655 N N . ARG A 1 90 ? -1.698 8.667 -9.745 1.00 97.56 90 ARG A N 1
ATOM 656 C CA . ARG A 1 90 ? -0.405 8.719 -10.454 1.00 97.56 90 ARG A CA 1
ATOM 657 C C . ARG A 1 90 ? 0.038 7.341 -10.948 1.00 97.56 90 ARG A C 1
ATOM 659 O O . ARG A 1 90 ? 0.550 7.230 -12.061 1.00 97.56 90 ARG A O 1
ATOM 666 N N . TRP A 1 91 ? -0.254 6.291 -10.177 1.00 97.12 91 TRP A N 1
ATOM 667 C CA . TRP A 1 91 ? -0.068 4.900 -10.590 1.00 97.12 91 TRP A CA 1
ATOM 668 C C . TRP A 1 91 ? -0.787 4.605 -11.907 1.00 97.12 91 TRP A C 1
ATOM 670 O O . TRP A 1 91 ? -0.153 4.217 -12.886 1.00 97.12 91 TRP A O 1
ATOM 680 N N . ARG A 1 92 ? -2.105 4.845 -11.950 1.00 97.38 92 ARG A N 1
ATOM 681 C CA . ARG A 1 92 ? -2.939 4.567 -13.129 1.00 97.38 92 ARG A CA 1
ATOM 682 C C . ARG A 1 92 ? -2.580 5.428 -14.335 1.00 97.38 92 ARG A C 1
ATOM 684 O O . ARG A 1 92 ? -2.695 4.958 -15.460 1.00 97.38 92 ARG A O 1
ATOM 691 N N . GLN A 1 93 ? -2.194 6.680 -14.103 1.00 96.25 93 GLN A N 1
ATOM 692 C CA . GLN A 1 93 ? -1.971 7.650 -15.174 1.00 96.25 93 GLN A CA 1
ATOM 693 C C . GLN A 1 93 ? -0.606 7.519 -15.847 1.00 96.25 93 GLN A C 1
ATOM 695 O O . GLN A 1 93 ? -0.524 7.756 -17.047 1.00 96.25 93 GLN A O 1
ATOM 700 N N . ALA A 1 94 ? 0.446 7.177 -15.098 1.00 93.44 94 ALA A N 1
ATOM 701 C CA . ALA A 1 94 ? 1.810 7.255 -15.619 1.00 93.44 94 ALA A CA 1
ATOM 702 C C . ALA A 1 94 ? 2.666 6.030 -15.282 1.00 93.44 94 ALA A C 1
ATOM 704 O O . ALA A 1 94 ? 3.295 5.457 -16.167 1.00 93.44 94 ALA A O 1
ATOM 705 N N . VAL A 1 95 ? 2.664 5.582 -14.023 1.00 94.88 95 VAL A N 1
ATOM 706 C CA . VAL A 1 95 ? 3.612 4.547 -13.574 1.00 94.88 95 VAL A CA 1
ATOM 707 C C . VAL A 1 95 ? 3.288 3.173 -14.153 1.00 94.88 95 VAL A C 1
ATOM 709 O O . VAL A 1 95 ? 4.175 2.501 -14.676 1.00 94.88 95 VAL A O 1
ATOM 712 N N . ARG A 1 96 ? 2.022 2.748 -14.088 1.00 95.44 96 ARG A N 1
ATOM 713 C CA . ARG A 1 96 ? 1.588 1.448 -14.612 1.00 95.44 96 ARG A CA 1
ATOM 714 C C . ARG A 1 96 ? 1.846 1.330 -16.124 1.00 95.44 96 ARG A C 1
ATOM 716 O O . ARG A 1 96 ? 2.505 0.361 -16.493 1.00 95.44 96 ARG A O 1
ATOM 723 N N . PRO A 1 97 ? 1.438 2.295 -16.979 1.00 93.88 97 PRO A N 1
ATOM 724 C CA . PRO A 1 97 ? 1.786 2.268 -18.402 1.00 93.88 97 PRO A CA 1
ATOM 725 C C . PRO A 1 97 ? 3.296 2.174 -18.666 1.00 93.88 97 PRO A C 1
ATOM 727 O O . PRO A 1 97 ? 3.720 1.352 -19.473 1.00 93.88 97 PRO A O 1
ATOM 730 N N . ALA A 1 98 ? 4.119 2.945 -17.945 1.00 90.69 98 ALA A N 1
ATOM 731 C CA . ALA A 1 98 ? 5.574 2.913 -18.114 1.00 90.69 98 ALA A CA 1
ATOM 732 C C . ALA A 1 98 ? 6.191 1.547 -17.743 1.00 90.69 98 ALA A C 1
ATOM 734 O O . ALA A 1 98 ? 7.147 1.086 -18.372 1.00 90.69 98 ALA A O 1
ATOM 735 N N . LEU A 1 99 ? 5.650 0.869 -16.724 1.00 91.06 99 LEU A N 1
ATOM 736 C CA . LEU A 1 99 ? 6.082 -0.481 -16.351 1.00 91.06 99 LEU A CA 1
ATOM 737 C C . LEU A 1 99 ? 5.618 -1.544 -17.358 1.00 91.06 99 LEU A C 1
ATOM 739 O O . LEU A 1 99 ? 6.379 -2.471 -17.639 1.00 91.06 99 LEU A O 1
ATOM 743 N N . GLU A 1 100 ? 4.412 -1.412 -17.915 1.00 92.12 100 GLU A N 1
ATOM 744 C CA . GLU A 1 100 ? 3.918 -2.280 -18.996 1.00 92.12 100 GLU A CA 1
ATOM 745 C C . GLU A 1 100 ? 4.806 -2.157 -20.241 1.00 92.12 100 GLU A C 1
ATOM 747 O O . GLU A 1 100 ? 5.247 -3.168 -20.791 1.00 92.12 100 GLU A O 1
ATOM 752 N N . GLU A 1 101 ? 5.171 -0.933 -20.624 1.00 88.88 101 GLU A N 1
ATOM 753 C CA . GLU A 1 101 ? 6.070 -0.688 -21.750 1.00 88.88 101 GLU A CA 1
ATOM 754 C C . GLU A 1 101 ? 7.459 -1.309 -21.533 1.00 88.88 101 GLU A C 1
ATOM 756 O O . GLU A 1 101 ? 7.975 -1.9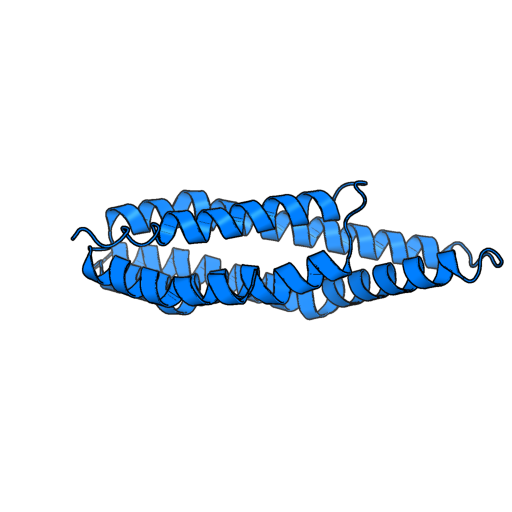90 -22.426 1.00 88.88 101 GLU A O 1
ATOM 761 N N . ARG A 1 102 ? 8.037 -1.160 -20.329 1.00 86.38 102 ARG A N 1
ATOM 762 C CA . ARG A 1 102 ? 9.296 -1.831 -19.948 1.00 86.38 102 ARG A CA 1
ATOM 763 C C . ARG A 1 102 ? 9.186 -3.353 -20.035 1.00 86.38 102 ARG A C 1
ATOM 765 O O . ARG A 1 102 ? 10.116 -4.000 -20.519 1.00 86.38 102 ARG A O 1
ATOM 772 N N . ALA A 1 103 ? 8.077 -3.932 -19.572 1.00 87.62 103 ALA A N 1
ATOM 773 C CA . ALA A 1 103 ? 7.857 -5.376 -19.637 1.00 87.62 103 ALA A CA 1
ATOM 774 C C . ALA A 1 103 ? 7.790 -5.882 -21.085 1.00 87.62 103 ALA A C 1
ATOM 776 O O . ALA A 1 103 ? 8.328 -6.945 -21.404 1.00 87.62 103 ALA A O 1
ATOM 777 N N . ASP A 1 104 ? 7.143 -5.123 -21.965 1.00 86.75 104 ASP A N 1
ATOM 778 C CA . ASP A 1 104 ? 6.998 -5.501 -23.364 1.00 86.75 104 ASP A CA 1
ATOM 779 C C . ASP A 1 104 ? 8.297 -5.305 -24.154 1.00 86.75 104 ASP A C 1
ATOM 781 O O . ASP A 1 104 ? 8.619 -6.139 -25.002 1.00 86.75 104 ASP A O 1
ATOM 785 N N . ALA A 1 105 ? 9.075 -4.259 -23.853 1.00 80.88 105 ALA A N 1
ATOM 786 C CA . ALA A 1 105 ? 10.399 -4.037 -24.437 1.00 80.88 105 ALA A CA 1
ATOM 787 C C . ALA A 1 105 ? 11.364 -5.182 -24.100 1.00 80.88 105 ALA A C 1
ATOM 789 O O . ALA A 1 105 ? 11.948 -5.768 -25.008 1.00 80.88 105 ALA A O 1
ATOM 790 N N . ALA A 1 106 ? 11.422 -5.607 -22.833 1.00 75.62 106 ALA A N 1
ATOM 791 C CA . ALA A 1 106 ? 12.235 -6.755 -22.423 1.00 75.62 106 ALA A CA 1
ATOM 792 C C . ALA A 1 106 ? 11.853 -8.056 -23.164 1.00 75.62 106 ALA A C 1
ATOM 794 O O . ALA A 1 106 ? 12.709 -8.892 -23.457 1.00 75.62 106 ALA A O 1
ATOM 795 N N . GLY A 1 107 ? 10.571 -8.228 -23.509 1.00 73.69 107 GLY A N 1
ATOM 796 C CA . GLY A 1 107 ? 10.095 -9.354 -24.318 1.00 73.69 107 GLY A CA 1
ATOM 797 C C . GLY A 1 107 ? 10.433 -9.257 -25.813 1.00 73.69 107 GLY A C 1
ATOM 798 O O . GLY A 1 107 ? 10.526 -10.294 -26.477 1.00 73.69 107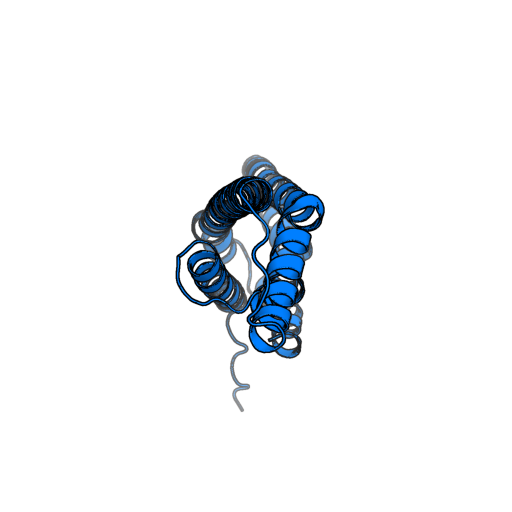 GLY A O 1
ATOM 799 N N . ARG A 1 108 ? 10.611 -8.037 -26.343 1.00 69.25 108 ARG A N 1
ATOM 800 C CA . ARG A 1 108 ? 11.006 -7.759 -27.735 1.00 69.25 108 ARG A CA 1
ATOM 801 C C . ARG A 1 108 ? 12.515 -7.828 -27.936 1.00 69.25 108 ARG A C 1
ATOM 803 O O . ARG A 1 108 ? 12.933 -8.453 -28.899 1.00 69.25 108 ARG A O 1
ATOM 810 N N . ASP A 1 109 ? 13.322 -7.305 -27.016 1.00 60.97 109 ASP A N 1
ATOM 811 C CA . ASP A 1 109 ? 14.793 -7.349 -27.100 1.00 60.97 109 ASP A CA 1
ATOM 812 C C . ASP A 1 109 ? 15.331 -8.791 -27.120 1.00 60.97 109 ASP A C 1
ATOM 814 O O . ASP A 1 109 ? 16.325 -9.093 -27.779 1.00 60.97 109 ASP A O 1
ATOM 818 N N . ALA A 1 110 ? 14.624 -9.722 -26.469 1.00 60.34 110 ALA A N 1
ATOM 819 C CA . ALA A 1 110 ? 14.904 -11.155 -26.556 1.00 60.34 110 ALA A CA 1
ATOM 820 C C . ALA A 1 110 ? 14.595 -11.773 -27.940 1.00 60.34 110 ALA A C 1
ATOM 822 O O . ALA A 1 110 ? 15.084 -12.861 -28.244 1.00 60.34 110 ALA A O 1
ATOM 823 N N . ARG A 1 111 ? 13.766 -11.120 -28.767 1.00 57.38 111 ARG A N 1
ATOM 824 C CA . ARG A 1 111 ? 13.317 -11.595 -30.090 1.00 57.38 111 ARG A CA 1
ATOM 825 C C . ARG A 1 111 ? 13.995 -10.860 -31.251 1.00 57.38 111 ARG A C 1
ATOM 827 O O . ARG A 1 111 ? 14.338 -11.504 -32.237 1.00 57.38 111 ARG A O 1
ATOM 834 N N . ASP A 1 112 ? 14.243 -9.563 -31.106 1.00 53.50 112 ASP A N 1
ATOM 835 C CA . ASP A 1 112 ? 14.649 -8.651 -32.174 1.00 53.50 112 ASP A CA 1
ATOM 836 C C . ASP A 1 112 ? 15.945 -7.911 -31.793 1.00 53.50 112 ASP A C 1
ATOM 838 O O . ASP A 1 112 ? 15.966 -6.704 -31.579 1.00 53.50 112 ASP A O 1
ATOM 842 N N . ALA A 1 113 ? 17.078 -8.619 -31.731 1.00 52.50 113 ALA A N 1
ATOM 843 C CA . ALA A 1 113 ? 18.401 -8.028 -31.469 1.00 52.50 113 ALA A CA 1
ATOM 844 C C . ALA A 1 113 ? 18.953 -7.160 -32.634 1.00 52.50 113 ALA A C 1
ATOM 846 O O . ALA A 1 113 ? 20.166 -7.114 -32.863 1.00 52.50 113 ALA A O 1
ATOM 847 N N . ARG A 1 114 ? 18.092 -6.513 -33.432 1.00 48.47 114 ARG A N 1
ATOM 848 C CA . ARG A 1 114 ? 18.510 -5.678 -34.566 1.00 48.47 114 ARG A CA 1
ATOM 849 C C . ARG A 1 114 ? 17.447 -4.644 -34.968 1.00 48.47 114 ARG A C 1
ATOM 851 O O . ARG A 1 114 ? 16.716 -4.888 -35.914 1.00 48.47 114 ARG A O 1
ATOM 858 N N . ASP A 1 115 ? 17.410 -3.492 -34.302 1.00 52.72 115 ASP A N 1
ATOM 859 C CA . ASP A 1 115 ? 17.411 -2.166 -34.956 1.00 52.72 115 ASP A CA 1
ATOM 860 C C . ASP A 1 115 ? 17.443 -1.042 -33.909 1.00 52.72 115 ASP A C 1
ATOM 862 O O . ASP A 1 115 ? 16.751 -1.100 -32.895 1.00 52.72 115 ASP A O 1
ATOM 866 N N . THR A 1 116 ? 18.255 -0.010 -34.137 1.00 54.12 116 THR A N 1
ATOM 867 C CA . THR A 1 116 ? 18.443 1.105 -33.201 1.00 54.12 116 THR A CA 1
ATOM 868 C C . THR A 1 116 ? 17.485 2.252 -33.503 1.00 54.12 116 THR A C 1
ATOM 870 O O . THR A 1 116 ? 17.570 2.906 -34.543 1.00 54.12 116 THR A O 1
ATOM 873 N N . ARG A 1 117 ? 16.599 2.552 -32.551 1.00 54.03 117 ARG A N 1
ATOM 874 C CA . ARG A 1 117 ? 15.804 3.782 -32.535 1.00 54.03 117 ARG A CA 1
ATOM 875 C C . ARG A 1 117 ? 16.369 4.739 -31.465 1.00 54.03 117 ARG A C 1
ATOM 877 O O . ARG A 1 117 ? 16.911 4.316 -30.449 1.00 54.03 117 ARG A O 1
ATOM 884 N N . GLY A 1 118 ? 16.470 6.010 -31.863 1.00 60.00 118 GLY A N 1
ATOM 885 C CA . GLY A 1 118 ? 17.439 7.002 -31.380 1.00 60.00 118 GLY A CA 1
ATOM 886 C C . GLY A 1 118 ? 16.942 7.949 -30.281 1.00 60.00 118 GLY A C 1
ATOM 887 O O . GLY A 1 118 ? 15.892 7.749 -29.692 1.00 60.00 118 GLY A O 1
ATOM 888 N N . ALA A 1 119 ? 17.704 9.028 -30.056 1.00 57.53 119 ALA A N 1
ATOM 889 C CA . ALA A 1 119 ? 17.687 9.949 -28.904 1.00 57.53 119 ALA A CA 1
ATOM 890 C C . ALA A 1 119 ? 16.329 10.444 -28.345 1.00 57.53 119 ALA A C 1
ATOM 892 O O . ALA A 1 119 ? 16.291 10.882 -27.198 1.00 57.53 119 ALA A O 1
ATOM 893 N N . ARG A 1 120 ? 15.223 10.372 -29.099 1.00 56.50 120 ARG A N 1
ATOM 894 C CA . ARG A 1 120 ? 13.869 10.647 -28.580 1.00 56.50 120 ARG A CA 1
ATOM 895 C C . ARG A 1 120 ? 13.430 9.586 -27.566 1.00 56.50 120 ARG A C 1
ATOM 897 O O . ARG A 1 120 ? 12.922 9.943 -26.511 1.00 56.50 120 ARG A O 1
ATOM 904 N N . ASP A 1 121 ? 13.731 8.324 -27.852 1.00 66.25 121 ASP A N 1
ATOM 905 C CA . ASP A 1 121 ? 13.420 7.184 -26.986 1.00 66.25 121 ASP A CA 1
ATOM 906 C C . ASP A 1 121 ? 14.219 7.270 -25.673 1.00 66.25 121 ASP A C 1
ATOM 908 O O . ASP A 1 121 ? 13.742 6.882 -24.612 1.00 66.25 121 ASP A O 1
ATOM 912 N N . ALA A 1 122 ? 15.419 7.863 -25.719 1.00 66.44 122 ALA A N 1
ATOM 913 C CA . ALA A 1 122 ? 16.240 8.103 -24.533 1.00 66.44 122 ALA A CA 1
ATOM 914 C C . ALA A 1 122 ? 15.680 9.219 -23.628 1.00 66.44 122 ALA A C 1
ATOM 916 O O . ALA A 1 122 ? 15.790 9.115 -22.408 1.00 66.44 122 ALA A O 1
ATOM 917 N N . HIS A 1 123 ? 15.083 10.273 -24.200 1.00 67.81 123 HIS A N 1
ATOM 918 C CA . HIS A 1 123 ? 14.454 11.342 -23.414 1.00 67.81 123 HIS A CA 1
ATOM 919 C C . HIS A 1 123 ? 13.165 10.856 -22.742 1.00 67.81 123 HIS A C 1
ATOM 921 O O . HIS A 1 123 ? 13.008 11.041 -21.541 1.00 67.81 123 HIS A O 1
ATOM 927 N N . GLU A 1 124 ? 12.302 10.155 -23.482 1.00 72.25 124 GLU A N 1
ATOM 928 C CA . GLU A 1 124 ? 11.056 9.579 -22.956 1.00 72.25 124 GLU A CA 1
ATOM 929 C C . GLU A 1 124 ? 11.327 8.524 -21.867 1.00 72.25 124 GLU A C 1
ATOM 931 O O . GLU A 1 124 ? 10.672 8.514 -20.824 1.00 72.25 124 GLU A O 1
ATOM 936 N N . ALA A 1 125 ? 12.375 7.709 -22.034 1.00 72.44 125 ALA A N 1
ATOM 937 C CA . ALA A 1 125 ? 12.836 6.795 -20.991 1.00 72.44 125 ALA A CA 1
ATOM 938 C C . ALA A 1 125 ? 13.348 7.522 -19.730 1.00 72.44 125 ALA A C 1
ATOM 940 O O . ALA A 1 125 ? 13.139 7.035 -18.617 1.00 72.44 125 ALA A O 1
ATOM 941 N N . CYS A 1 126 ? 14.004 8.679 -19.884 1.00 73.94 126 CYS A N 1
ATOM 942 C CA . CYS A 1 126 ? 14.464 9.496 -18.758 1.00 73.94 126 CYS A CA 1
ATOM 943 C C . CYS A 1 126 ? 13.278 10.077 -17.973 1.00 73.94 126 CYS A C 1
ATOM 945 O O . CYS A 1 126 ? 13.244 9.960 -16.749 1.00 73.94 126 CYS A O 1
ATOM 947 N N . ASP A 1 127 ? 12.273 10.608 -18.672 1.00 83.19 127 ASP A N 1
ATOM 948 C CA . ASP A 1 127 ? 11.059 11.161 -18.059 1.00 83.19 127 ASP A CA 1
ATOM 949 C C . ASP A 1 127 ? 10.252 10.072 -17.324 1.00 83.19 127 ASP A C 1
ATOM 951 O O . ASP A 1 127 ? 9.759 10.278 -16.209 1.00 83.19 127 ASP A O 1
ATOM 955 N N . ALA A 1 128 ? 10.155 8.871 -17.908 1.00 83.62 128 ALA A N 1
ATOM 956 C CA . ALA A 1 128 ? 9.517 7.720 -17.271 1.00 83.62 128 ALA A CA 1
ATOM 957 C C . ALA A 1 128 ? 10.275 7.255 -16.015 1.00 83.62 128 ALA A C 1
ATOM 959 O O . ALA A 1 128 ? 9.654 6.903 -15.007 1.00 83.62 128 ALA A O 1
ATOM 960 N N . HIS A 1 129 ? 11.612 7.273 -16.052 1.00 85.00 129 HIS A N 1
ATOM 961 C CA . HIS A 1 129 ? 12.445 6.941 -14.898 1.00 85.00 129 HIS A CA 1
ATOM 962 C C . HIS A 1 129 ? 12.265 7.951 -13.758 1.00 85.00 129 HIS A C 1
ATOM 964 O O . HIS A 1 129 ? 12.044 7.542 -12.618 1.00 85.00 129 HIS A O 1
ATOM 970 N N . GLU A 1 130 ? 12.287 9.251 -14.059 1.00 89.00 130 GLU A N 1
ATOM 971 C CA . GLU A 1 130 ? 12.051 10.308 -13.069 1.00 89.00 130 GLU A CA 1
ATOM 972 C C . GLU A 1 130 ? 10.645 10.203 -12.461 1.00 89.00 130 GLU A C 1
ATOM 974 O O . GLU A 1 130 ? 10.486 10.246 -11.240 1.00 89.00 130 GLU A O 1
ATOM 979 N N . THR A 1 131 ? 9.629 9.960 -13.294 1.00 91.06 131 THR A N 1
ATOM 980 C CA . THR A 1 131 ? 8.243 9.762 -12.844 1.00 91.06 131 THR A CA 1
ATOM 981 C C . THR A 1 131 ? 8.118 8.575 -11.886 1.00 91.06 131 THR A C 1
ATOM 983 O O . THR A 1 131 ? 7.472 8.679 -10.839 1.00 91.06 131 THR A O 1
ATOM 986 N N . LEU A 1 132 ? 8.747 7.444 -12.221 1.00 91.12 132 LEU A N 1
ATOM 987 C CA . LEU A 1 132 ? 8.759 6.254 -11.371 1.00 91.12 132 LEU A CA 1
ATOM 988 C C . LEU A 1 132 ? 9.505 6.508 -10.054 1.00 91.12 132 LEU A C 1
ATOM 990 O O . LEU A 1 132 ? 9.033 6.075 -9.000 1.00 91.12 132 LEU A O 1
ATOM 994 N N . ALA A 1 133 ? 10.642 7.206 -10.098 1.00 91.31 133 ALA A N 1
ATOM 995 C CA . ALA A 1 133 ? 11.436 7.532 -8.917 1.00 91.31 133 ALA A CA 1
ATOM 996 C C . ALA A 1 133 ? 10.669 8.454 -7.957 1.00 91.31 133 ALA A C 1
ATOM 998 O O . ALA A 1 133 ? 10.576 8.152 -6.767 1.00 91.31 133 ALA A O 1
ATOM 999 N N . ALA A 1 134 ? 10.049 9.518 -8.476 1.00 93.94 134 ALA A N 1
ATOM 1000 C CA . ALA A 1 134 ? 9.240 10.442 -7.686 1.00 93.94 134 ALA A CA 1
ATOM 1001 C C . ALA A 1 134 ? 8.036 9.740 -7.038 1.00 93.94 134 ALA A C 1
ATOM 1003 O O . ALA A 1 134 ? 7.813 9.863 -5.835 1.00 93.94 134 ALA A O 1
ATOM 1004 N N . TRP A 1 135 ? 7.288 8.939 -7.807 1.00 96.50 135 TRP A N 1
ATOM 1005 C CA . TRP A 1 135 ? 6.167 8.169 -7.261 1.00 96.50 135 TRP A CA 1
ATOM 1006 C C . TRP A 1 135 ? 6.616 7.151 -6.206 1.00 96.50 135 TRP A C 1
ATOM 1008 O O . TRP A 1 135 ? 5.944 6.977 -5.192 1.00 96.50 135 TRP A O 1
ATOM 1018 N N . THR A 1 136 ? 7.761 6.499 -6.423 1.00 95.69 136 THR A N 1
ATOM 1019 C CA . THR A 1 136 ? 8.330 5.551 -5.460 1.00 95.69 136 THR A CA 1
ATOM 1020 C C . THR A 1 136 ? 8.697 6.240 -4.150 1.00 95.69 136 THR A C 1
ATOM 1022 O O . THR A 1 136 ? 8.354 5.718 -3.091 1.00 95.69 136 THR A O 1
ATOM 1025 N N . GLY A 1 137 ? 9.348 7.407 -4.207 1.00 96.00 137 GLY A N 1
ATOM 1026 C CA . GLY A 1 137 ? 9.681 8.201 -3.021 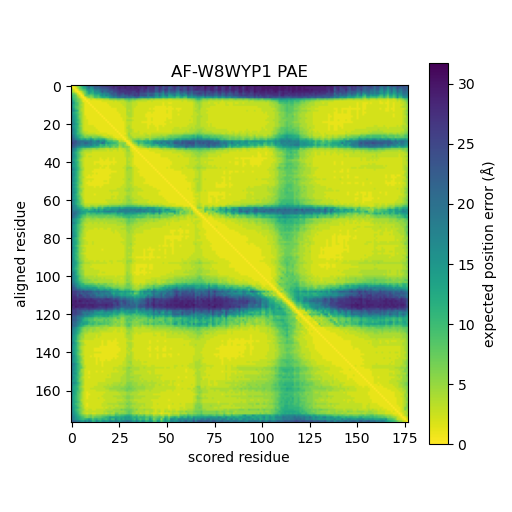1.00 96.00 137 GLY A CA 1
ATOM 1027 C C . GLY A 1 137 ? 8.441 8.528 -2.191 1.00 96.00 137 GLY A C 1
ATOM 1028 O O . GLY A 1 137 ? 8.365 8.153 -1.023 1.00 96.00 137 GLY A O 1
ATOM 1029 N N . ASP A 1 138 ? 7.416 9.093 -2.828 1.00 97.81 138 ASP A N 1
ATOM 1030 C CA . ASP A 1 138 ? 6.173 9.462 -2.141 1.00 97.81 138 ASP A CA 1
ATOM 1031 C C . ASP A 1 138 ? 5.432 8.249 -1.557 1.00 97.81 138 ASP A C 1
ATOM 1033 O O . ASP A 1 138 ? 4.815 8.333 -0.492 1.00 97.81 138 ASP A O 1
ATOM 1037 N N . TYR A 1 139 ? 5.481 7.099 -2.236 1.00 98.06 139 TYR A N 1
ATOM 1038 C CA . TYR A 1 139 ? 4.891 5.866 -1.720 1.00 98.06 139 TYR A CA 1
ATOM 1039 C C . TYR A 1 139 ? 5.641 5.386 -0.472 1.00 98.06 139 TYR A C 1
ATOM 1041 O O . TYR A 1 139 ? 5.019 5.000 0.520 1.00 98.06 139 TYR A O 1
ATOM 1049 N N . LEU A 1 140 ? 6.975 5.406 -0.502 1.00 97.38 140 LEU A N 1
ATOM 1050 C CA . LEU A 1 140 ? 7.798 5.020 0.642 1.00 97.38 140 LEU A CA 1
ATOM 1051 C C . LEU A 1 140 ? 7.545 5.928 1.848 1.00 97.38 140 LEU A C 1
ATOM 1053 O O . LEU A 1 140 ? 7.394 5.412 2.954 1.00 97.38 140 LEU A O 1
ATOM 1057 N N . ASP A 1 141 ? 7.417 7.235 1.635 1.00 97.69 141 ASP A N 1
ATOM 1058 C CA . ASP A 1 141 ? 7.082 8.195 2.690 1.00 97.69 141 ASP A CA 1
ATOM 1059 C C . ASP A 1 141 ? 5.688 7.935 3.273 1.00 97.69 141 ASP A C 1
ATOM 1061 O O . ASP A 1 141 ? 5.503 7.933 4.494 1.00 97.69 141 ASP A O 1
ATOM 1065 N N . TRP A 1 142 ? 4.707 7.630 2.417 1.00 98.19 142 TRP A N 1
ATOM 1066 C CA . TRP A 1 142 ? 3.371 7.236 2.860 1.00 98.19 142 TRP A CA 1
ATOM 1067 C C . TRP A 1 142 ? 3.400 5.961 3.719 1.00 98.19 142 TRP A C 1
ATOM 1069 O O . TRP A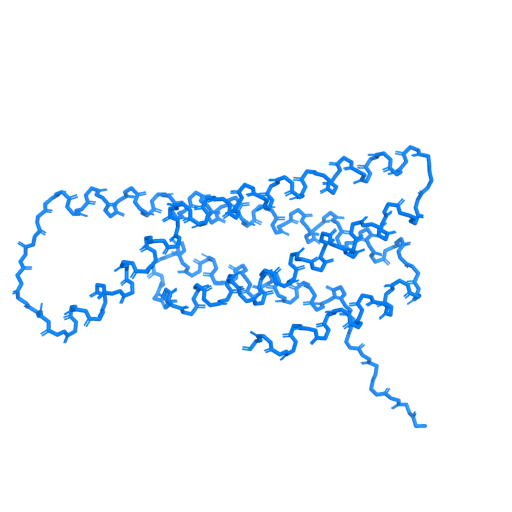 1 142 ? 2.761 5.919 4.772 1.00 98.19 142 TRP A O 1
ATOM 1079 N N . LEU A 1 143 ? 4.171 4.944 3.311 1.00 97.81 143 LEU A N 1
ATOM 1080 C CA . LEU A 1 143 ? 4.332 3.701 4.076 1.00 97.81 143 LEU A CA 1
ATOM 1081 C C . LEU A 1 143 ? 4.997 3.955 5.424 1.00 97.81 143 LEU A C 1
ATOM 1083 O O . LEU A 1 143 ? 4.543 3.416 6.426 1.00 97.81 143 LEU A O 1
ATOM 1087 N N . THR A 1 144 ? 6.048 4.773 5.460 1.00 97.56 144 THR A N 1
ATOM 1088 C CA . THR A 1 144 ? 6.731 5.154 6.703 1.00 97.56 144 THR A CA 1
ATOM 1089 C C . THR A 1 144 ? 5.759 5.824 7.662 1.00 97.56 144 THR A C 1
ATOM 1091 O O . THR A 1 144 ? 5.674 5.434 8.821 1.00 97.56 144 THR A O 1
ATOM 1094 N N . ARG A 1 145 ? 4.935 6.752 7.169 1.00 96.56 145 ARG A N 1
ATOM 1095 C CA . ARG A 1 145 ? 3.911 7.392 7.993 1.00 96.56 145 ARG A CA 1
ATOM 1096 C C . ARG A 1 145 ? 2.896 6.390 8.550 1.00 96.56 145 ARG A C 1
ATOM 1098 O O . ARG A 1 145 ? 2.559 6.448 9.731 1.00 96.56 145 ARG A O 1
ATOM 1105 N N . ALA A 1 146 ? 2.399 5.473 7.721 1.00 95.88 146 ALA A N 1
ATOM 1106 C CA . ALA A 1 146 ? 1.484 4.433 8.184 1.00 95.88 146 ALA A CA 1
ATOM 1107 C C . ALA A 1 146 ? 2.148 3.521 9.238 1.00 95.88 146 ALA A C 1
ATOM 1109 O O . ALA A 1 146 ? 1.554 3.264 10.285 1.00 95.88 146 ALA A O 1
ATOM 1110 N N . ASP A 1 147 ? 3.383 3.081 8.987 1.00 96.81 147 ASP A N 1
ATOM 1111 C CA . ASP A 1 147 ? 4.142 2.153 9.834 1.00 96.81 147 ASP A CA 1
ATOM 1112 C C . ASP A 1 147 ? 4.565 2.760 11.180 1.00 96.81 147 ASP A C 1
ATOM 1114 O O . ASP A 1 147 ? 4.531 2.063 12.194 1.00 96.81 147 ASP A O 1
ATOM 1118 N N . GLU A 1 148 ? 4.984 4.027 11.196 1.00 95.75 148 GLU A N 1
ATOM 1119 C CA . GLU A 1 148 ? 5.604 4.667 12.365 1.00 95.75 148 GLU A CA 1
ATOM 1120 C C . GLU A 1 148 ? 4.630 5.523 13.180 1.00 95.75 148 GLU A C 1
ATOM 1122 O O . GLU A 1 148 ? 4.804 5.657 14.391 1.00 95.75 148 GLU A O 1
ATOM 1127 N N . GLU A 1 149 ? 3.589 6.080 12.553 1.00 93.62 149 GLU A N 1
ATOM 1128 C CA . GLU A 1 149 ? 2.583 6.881 13.259 1.00 93.62 149 GLU A CA 1
ATOM 1129 C C . GLU A 1 149 ? 1.324 6.057 13.544 1.00 93.62 149 GLU A C 1
ATOM 1131 O O . GLU A 1 149 ? 0.914 5.909 14.695 1.00 93.62 149 GLU A O 1
ATOM 1136 N N . LEU A 1 150 ? 0.702 5.496 12.503 1.00 94.62 150 LEU A N 1
ATOM 1137 C CA . LEU A 1 150 ? -0.654 4.959 12.610 1.00 94.62 150 LEU A CA 1
ATOM 1138 C C . LEU A 1 150 ? -0.711 3.584 13.290 1.00 94.62 150 LEU A C 1
ATOM 1140 O O . LEU A 1 150 ? -1.500 3.386 14.214 1.00 94.62 150 LEU A O 1
ATOM 1144 N N . LEU A 1 151 ? 0.092 2.618 12.834 1.00 94.69 151 LEU A N 1
ATOM 1145 C CA . LEU A 1 151 ? 0.033 1.245 13.353 1.00 94.69 151 LEU A CA 1
ATOM 1146 C C . LEU A 1 151 ? 0.409 1.142 14.845 1.00 94.69 151 LEU A C 1
ATOM 1148 O O . LEU A 1 151 ? -0.283 0.426 15.573 1.00 94.69 151 LEU A O 1
ATOM 1152 N N . PRO A 1 152 ? 1.407 1.885 15.364 1.00 94.06 152 PRO A N 1
ATOM 1153 C CA . PRO A 1 152 ? 1.684 1.912 16.798 1.00 94.06 152 PRO A CA 1
ATOM 1154 C C . PRO A 1 152 ? 0.539 2.515 17.617 1.00 94.06 152 PRO A C 1
ATOM 1156 O O . PRO A 1 152 ? 0.320 2.105 18.756 1.00 94.06 152 PRO A O 1
ATOM 1159 N N . MET A 1 153 ? -0.213 3.471 17.060 1.00 92.94 153 MET A N 1
ATOM 1160 C CA . MET A 1 153 ? -1.424 3.983 17.707 1.00 92.94 153 MET A CA 1
ATOM 1161 C C . MET A 1 153 ? -2.536 2.934 17.716 1.00 92.94 153 MET A C 1
ATOM 1163 O O . MET A 1 153 ? -3.150 2.728 18.759 1.00 92.94 153 MET A O 1
ATOM 1167 N N . ALA A 1 154 ? -2.752 2.225 16.605 1.00 93.81 154 ALA A N 1
ATOM 1168 C CA . ALA A 1 154 ? -3.716 1.127 16.533 1.00 93.81 154 ALA A CA 1
ATOM 1169 C C . ALA A 1 154 ? -3.452 0.049 17.587 1.00 93.81 154 ALA A C 1
ATOM 1171 O O . ALA A 1 154 ? -4.367 -0.318 18.317 1.00 93.81 154 ALA A O 1
ATOM 1172 N N . ALA A 1 155 ? -2.194 -0.367 17.750 1.00 92.94 155 ALA A N 1
ATOM 1173 C CA . ALA A 1 155 ? -1.803 -1.349 18.762 1.00 92.94 155 ALA A CA 1
ATOM 1174 C C . ALA A 1 155 ? -2.111 -0.911 20.206 1.00 92.94 155 ALA A C 1
ATOM 1176 O O . ALA A 1 155 ? -2.195 -1.745 21.102 1.00 92.94 155 ALA A O 1
ATOM 1177 N N . ARG A 1 156 ? -2.227 0.399 20.454 1.00 92.38 156 ARG A N 1
ATOM 1178 C CA . ARG A 1 156 ? -2.495 0.960 21.786 1.00 92.38 156 ARG A CA 1
ATOM 1179 C C . ARG A 1 156 ? -3.968 1.261 22.034 1.00 92.38 156 ARG A C 1
ATOM 1181 O O . ARG A 1 156 ? -4.362 1.325 23.194 1.00 92.38 156 ARG A O 1
ATOM 1188 N N . LEU A 1 157 ? -4.722 1.560 20.978 1.00 92.81 157 LEU A N 1
ATOM 1189 C CA . LEU A 1 157 ? -6.073 2.116 21.072 1.00 92.81 157 LEU A CA 1
ATOM 1190 C C . LEU A 1 157 ? -7.170 1.107 20.745 1.00 92.81 157 LEU A C 1
ATOM 1192 O O . LEU A 1 157 ? -8.289 1.282 21.219 1.00 92.81 157 LEU A O 1
ATOM 1196 N N . LEU A 1 158 ? -6.872 0.090 19.936 1.00 93.50 158 LEU A N 1
ATOM 1197 C CA . LEU A 1 158 ? -7.843 -0.941 19.595 1.00 93.50 158 LEU A CA 1
ATOM 1198 C C . LEU A 1 158 ? -7.938 -1.981 20.708 1.00 93.50 158 LEU A C 1
ATOM 1200 O O . LEU A 1 158 ? -6.930 -2.366 21.300 1.00 93.50 158 LEU A O 1
ATOM 1204 N N . ASP A 1 159 ? -9.162 -2.422 20.976 1.00 91.38 159 ASP A N 1
ATOM 1205 C CA . ASP A 1 159 ? -9.432 -3.539 21.868 1.00 91.38 159 ASP A CA 1
ATOM 1206 C C . ASP A 1 159 ? -9.334 -4.882 21.128 1.00 91.38 159 ASP A C 1
ATOM 1208 O O . ASP A 1 159 ? -9.201 -4.945 19.902 1.00 91.38 159 ASP A O 1
ATOM 1212 N N . ASP A 1 160 ? -9.400 -5.977 21.888 1.00 90.62 160 ASP A N 1
ATOM 1213 C CA . ASP A 1 160 ? -9.284 -7.330 21.338 1.00 90.62 160 ASP A CA 1
ATOM 1214 C C . ASP A 1 160 ? -10.377 -7.622 20.295 1.00 90.62 160 ASP A C 1
ATOM 1216 O O . ASP A 1 160 ? -10.115 -8.287 19.297 1.00 90.62 160 ASP A O 1
ATOM 1220 N N . ALA A 1 161 ? -11.585 -7.075 20.476 1.00 90.12 161 ALA A N 1
ATOM 1221 C CA . ALA A 1 161 ? -12.689 -7.265 19.538 1.00 90.12 161 ALA A CA 1
ATOM 1222 C C . ALA A 1 161 ? -12.404 -6.604 18.179 1.00 90.12 161 ALA A C 1
ATOM 1224 O O . ALA A 1 161 ? 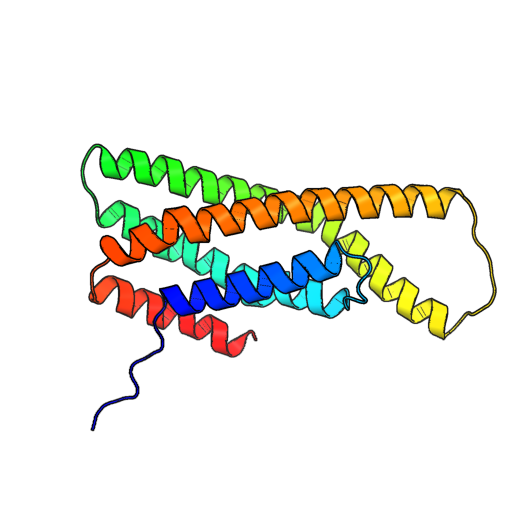-12.568 -7.238 17.136 1.00 90.12 161 ALA A O 1
ATOM 1225 N N . ALA A 1 162 ? -11.918 -5.360 18.175 1.00 91.56 162 ALA A N 1
ATOM 1226 C CA . ALA A 1 162 ? -11.520 -4.670 16.952 1.00 91.56 162 ALA A CA 1
ATOM 1227 C C . ALA A 1 162 ? -10.322 -5.352 16.265 1.00 91.56 162 ALA A C 1
ATOM 1229 O O . ALA A 1 162 ? -10.256 -5.409 15.033 1.00 91.56 162 ALA A O 1
ATOM 1230 N N . LEU A 1 163 ? -9.379 -5.900 17.039 1.00 92.50 163 LEU A N 1
ATOM 1231 C CA . LEU A 1 163 ? -8.251 -6.667 16.500 1.00 92.50 163 LEU A CA 1
ATOM 1232 C C . LEU A 1 163 ? -8.698 -8.008 15.890 1.00 92.50 163 LEU A C 1
ATOM 1234 O O . LEU A 1 163 ? -8.178 -8.405 14.843 1.00 92.50 163 LEU A O 1
ATOM 1238 N N . ASP A 1 164 ? -9.687 -8.685 16.470 1.00 91.81 164 ASP A N 1
ATOM 1239 C CA . ASP A 1 164 ? -10.261 -9.914 15.911 1.00 91.81 164 ASP A CA 1
ATOM 1240 C C . ASP A 1 164 ? -10.980 -9.655 14.575 1.00 91.81 164 ASP A C 1
ATOM 1242 O O . ASP A 1 164 ? -10.793 -10.402 13.607 1.00 91.81 164 ASP A O 1
ATOM 1246 N N . GLU A 1 165 ? -11.741 -8.561 14.469 1.00 91.25 165 GLU A N 1
ATOM 1247 C CA . GLU A 1 165 ? -12.356 -8.144 13.201 1.00 91.25 165 GLU A CA 1
ATOM 1248 C C . GLU A 1 165 ? -11.295 -7.843 12.132 1.00 91.25 165 GLU A C 1
ATOM 1250 O O . GLU A 1 165 ? -11.380 -8.327 10.997 1.00 91.25 165 GLU A O 1
ATOM 1255 N N . LEU A 1 166 ? -10.239 -7.115 12.507 1.00 92.56 166 LEU A N 1
ATOM 1256 C CA . LEU A 1 166 ? -9.133 -6.803 11.605 1.00 92.56 166 LEU A CA 1
ATOM 1257 C C . LEU A 1 166 ? -8.391 -8.067 11.144 1.00 92.56 166 LEU A C 1
ATOM 1259 O O . LEU A 1 166 ? -7.967 -8.157 9.989 1.00 92.56 166 LEU A O 1
ATOM 1263 N N . THR A 1 167 ? -8.265 -9.062 12.022 1.00 93.56 167 THR A N 1
ATOM 1264 C CA . THR A 1 167 ? -7.692 -10.376 11.705 1.00 93.56 167 THR A CA 1
ATOM 1265 C C . THR A 1 167 ? -8.494 -11.083 10.619 1.00 93.56 167 THR A C 1
ATOM 1267 O O . THR A 1 167 ? -7.911 -11.580 9.651 1.00 93.56 167 THR A O 1
ATOM 1270 N N . ALA A 1 168 ? -9.825 -11.084 10.730 1.00 91.00 168 ALA A N 1
ATOM 1271 C CA . ALA A 1 168 ? -10.698 -11.672 9.718 1.00 91.00 168 ALA A CA 1
ATOM 1272 C C . ALA A 1 168 ? -10.542 -10.975 8.356 1.00 91.00 168 ALA A C 1
ATOM 1274 O O . ALA A 1 168 ? -10.442 -11.640 7.323 1.00 91.00 168 ALA A O 1
ATOM 1275 N N . ASP A 1 169 ? -10.439 -9.645 8.338 1.00 92.50 169 ASP A N 1
ATOM 1276 C CA . ASP A 1 169 ? -10.212 -8.893 7.102 1.00 92.50 169 ASP A CA 1
ATOM 1277 C C . ASP A 1 169 ? -8.827 -9.141 6.490 1.00 92.50 169 ASP A C 1
ATOM 1279 O O . ASP A 1 169 ? -8.699 -9.185 5.259 1.00 92.50 169 ASP A O 1
ATOM 1283 N N . CYS A 1 170 ? -7.803 -9.347 7.322 1.00 92.31 170 CYS A N 1
ATOM 1284 C CA . CYS A 1 170 ? -6.444 -9.663 6.885 1.00 92.31 170 CYS A CA 1
ATOM 1285 C C . CYS A 1 170 ? -6.312 -11.056 6.252 1.00 92.31 170 CYS A C 1
ATOM 1287 O O . CYS A 1 170 ? -5.360 -11.274 5.497 1.00 92.31 170 CYS A O 1
ATOM 1289 N N . ALA A 1 171 ? -7.266 -11.970 6.465 1.00 89.44 171 ALA A N 1
ATOM 1290 C CA . ALA A 1 171 ? -7.305 -13.264 5.774 1.00 89.44 171 ALA A CA 1
ATOM 1291 C C . ALA A 1 171 ? -7.423 -13.109 4.244 1.00 89.44 171 ALA A C 1
ATOM 1293 O O . ALA A 1 171 ? -6.977 -13.966 3.484 1.00 89.44 171 ALA A O 1
ATOM 1294 N N . ARG A 1 172 ? -7.942 -11.971 3.755 1.00 88.19 172 ARG A N 1
ATOM 1295 C CA . ARG A 1 172 ? -7.963 -11.644 2.316 1.00 88.19 172 ARG A CA 1
ATOM 1296 C C . ARG A 1 172 ? -6.565 -11.539 1.704 1.00 88.19 172 ARG A C 1
ATOM 1298 O O . ARG A 1 172 ? -6.415 -11.721 0.500 1.00 88.19 172 ARG A O 1
ATOM 1305 N N . LEU A 1 173 ? -5.546 -11.263 2.519 1.00 87.00 173 LEU A N 1
ATOM 1306 C CA . LEU A 1 173 ? -4.156 -11.202 2.070 1.00 87.00 173 LEU A CA 1
ATOM 1307 C C . LEU A 1 173 ? -3.576 -12.597 1.789 1.00 87.00 173 LEU A C 1
ATOM 1309 O O . LEU A 1 173 ? -2.633 -12.691 1.013 1.00 87.00 173 LEU A O 1
ATOM 1313 N N . ASP A 1 174 ? -4.108 -13.669 2.394 1.00 80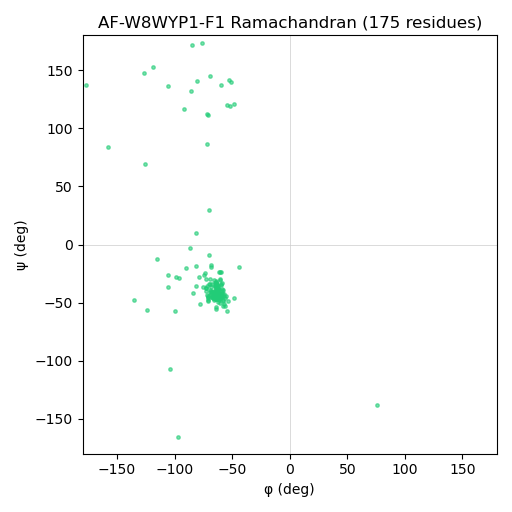.75 174 ASP A N 1
ATOM 1314 C CA . ASP A 1 174 ? -3.622 -15.045 2.171 1.00 80.75 174 ASP A CA 1
ATOM 1315 C C . ASP A 1 174 ? -3.945 -15.560 0.765 1.00 80.75 174 ASP A C 1
ATOM 1317 O O . ASP A 1 174 ? -3.202 -16.365 0.217 1.00 80.75 174 ASP A O 1
ATOM 1321 N N . GLY A 1 175 ? -5.041 -15.089 0.166 1.00 72.50 175 GLY A N 1
ATOM 1322 C CA . GLY A 1 175 ? -5.448 -15.484 -1.186 1.00 72.50 175 GLY A CA 1
ATOM 1323 C C . GLY A 1 175 ? -4.821 -14.653 -2.308 1.00 72.50 175 GLY A C 1
ATOM 1324 O O . GLY A 1 175 ? -5.102 -14.921 -3.474 1.00 72.50 175 GLY A O 1
ATOM 1325 N N . ALA A 1 176 ? -4.036 -13.625 -1.973 1.00 66.44 176 ALA A N 1
ATOM 1326 C CA . ALA A 1 176 ? -3.537 -12.635 -2.930 1.00 66.44 176 ALA A CA 1
ATOM 1327 C C . ALA A 1 176 ? -2.010 -12.638 -3.114 1.00 66.44 176 ALA A C 1
ATOM 1329 O O . ALA A 1 176 ? -1.527 -11.972 -4.030 1.00 66.44 176 ALA A O 1
ATOM 1330 N N . ALA A 1 177 ? -1.269 -13.325 -2.237 1.00 55.19 177 ALA A N 1
ATOM 1331 C CA . ALA A 1 177 ? 0.191 -13.439 -2.267 1.00 55.19 177 ALA A CA 1
ATOM 1332 C C . ALA A 1 177 ? 0.643 -14.650 -3.093 1.00 55.19 177 ALA A C 1
ATOM 1334 O O . ALA A 1 177 ? 1.578 -14.465 -3.905 1.00 55.19 177 ALA A O 1
#

pLDDT: mean 86.38, std 14.58, range [34.62, 98.31]

Mean predicted aligned error: 6.55 Å

Nearest PDB structures (foldseek):
  1uru-assembly1_A-2  TM=2.990E-01  e=1.672E+00  Drosophila melanogaster
  1aep-assembly1_A  TM=3.079E-01  e=1.928E+00  Locusta migratoria
  6h2d-assembly1_S  TM=2.181E-01  e=4.132E+00  Aeromonas hydrophila subsp. hydrophila AL09-71

Radius of gyration: 19.5 Å; Cα contacts (8 Å, |Δi|>4): 115; chains: 1; bounding box: 34×44×57 Å

Solvent-accessible surface area (backbone atoms only — not comparable to full-atom values): 9904 Å² total; per-residue (Å²): 132,84,70,78,76,73,71,58,39,66,62,50,48,50,50,47,51,53,55,47,50,56,51,44,51,29,63,64,43,93,51,93,54,60,42,63,63,50,50,53,40,53,74,32,41,47,42,53,48,50,49,46,41,65,75,45,48,45,54,52,59,35,70,64,39,71,70,72,60,23,53,53,44,49,54,52,48,52,48,50,53,52,50,50,54,49,52,53,48,49,33,69,74,49,44,50,57,51,34,52,51,52,45,51,47,61,61,40,55,78,73,54,89,77,79,92,80,58,76,67,60,57,51,55,50,49,55,49,49,52,53,42,40,54,53,41,51,55,49,50,52,52,50,50,48,45,62,70,54,49,50,60,46,46,73,71,56,54,52,72,68,58,48,52,55,45,32,62,62,49,53,61,50,73,84,49,114